Protein AF-A0A8T3UAC2-F1 (afdb_monomer_lite)

Sequence (237 aa):
MKNRKKKNAITLLALVITIVIMLLLAGVAIQMTMGENGLIAKSEQAQKEQAKAELYDTAKLSYANLKVKATENGQPSPQAELALSTTEFTNKYNVVGDDVTDKKGNVIDTKANVLNIIQGTVAGGFSSGGTTAAESWPKTVGGVTIPEEDKDKMILKLKVKSDTEVDFSTHIENLMKIDPIELDYGNGEKENVTDLYNRNNKHYNVGEYILKLKNIKDFGMQENENCEIEILQWGKY

Secondary structure (DSSP, 8-state):
--------PPPHHHHHHHHHHHHHHHHHHHHHHHSTTSHHHHHHHHHHHHHHHHHHHHHHHHHHHHHHHHHHTTPPPPPGGGGGGSHHHHHHEEEETTEEEETTS-EEEEHHHHHHHHHT-STTS---SS------SSEEETTEEE-GGGTTSEEEEEEESSSEEEE-----GGGSS-PPEEEE-SSS-EEEES-SSS--EEEE-SEEEEEEEES-S-------TTEEEEEEE----

Foldseek 3Di:
DDDDDDDDDDDPVNVVVVVVVVVVVVVVQCCQDPNCVHPVVVVVVVVLVVVLLVLLVQLLVLQVVQQVVCVVVVHPRDQSVVSCVDPSNVVAWDADPQFIGGPVRHTSGGPVVSSCSNVVVDPDHDDDDDDPDPDDPQDAFPNDTRGPVQQQKWKKKKAFQAWDKKWWADCDPVQQADDFKFKDFQPRDTDTDGGRNDTDIDIDGGDIGIMIIPPDPDTDTDDDPRMDMDGRDDGHD

Structure (mmCIF, N/CA/C/O backbone):
data_AF-A0A8T3UAC2-F1
#
_entry.id   AF-A0A8T3UAC2-F1
#
loop_
_atom_site.group_PDB
_atom_site.id
_atom_site.type_symbol
_atom_site.label_atom_id
_atom_site.label_alt_id
_atom_site.label_comp_id
_atom_site.label_asym_id
_atom_site.label_entity_id
_atom_site.label_seq_id
_atom_site.pdbx_PDB_ins_code
_atom_site.Cartn_x
_atom_site.Cartn_y
_atom_site.Cartn_z
_atom_site.occupancy
_atom_site.B_iso_or_equiv
_atom_site.auth_seq_id
_atom_site.auth_comp_id
_atom_site.auth_asym_id
_atom_site.auth_atom_id
_atom_site.pdbx_PDB_model_num
ATOM 1 N N . MET A 1 1 ? 34.576 42.234 -48.006 1.00 45.75 1 MET A N 1
ATOM 2 C CA . MET A 1 1 ? 34.937 40.847 -47.615 1.00 45.75 1 MET A CA 1
ATOM 3 C C . MET A 1 1 ? 33.718 39.949 -47.808 1.00 45.75 1 MET A C 1
ATOM 5 O O . MET A 1 1 ? 32.634 40.341 -47.403 1.00 45.75 1 MET A O 1
ATOM 9 N N . LYS A 1 2 ? 33.849 38.806 -48.496 1.00 54.22 2 LYS A N 1
ATOM 10 C CA . LYS A 1 2 ? 32.720 37.929 -48.874 1.00 54.22 2 LYS A CA 1
ATOM 11 C C . LYS A 1 2 ? 32.675 36.725 -47.920 1.00 54.22 2 LYS A C 1
ATOM 13 O O . LYS A 1 2 ? 33.532 35.849 -48.003 1.00 54.22 2 LYS A O 1
ATOM 18 N N . ASN A 1 3 ? 31.703 36.699 -47.005 1.00 55.91 3 ASN A N 1
ATOM 19 C CA . ASN A 1 3 ? 31.521 35.626 -46.019 1.00 55.91 3 ASN A CA 1
ATOM 20 C C . ASN A 1 3 ? 31.095 34.317 -46.709 1.00 55.91 3 ASN A C 1
ATOM 22 O O . ASN A 1 3 ? 29.948 34.178 -47.136 1.00 55.91 3 ASN A O 1
ATOM 26 N N . ARG A 1 4 ? 32.005 33.340 -46.827 1.00 62.94 4 ARG A N 1
ATOM 27 C CA . ARG A 1 4 ? 31.659 31.985 -47.289 1.00 62.94 4 ARG A CA 1
ATOM 28 C C . ARG A 1 4 ? 30.972 31.238 -46.143 1.00 62.94 4 ARG A C 1
ATOM 30 O O . ARG A 1 4 ? 31.625 30.857 -45.176 1.00 62.94 4 ARG A O 1
ATOM 37 N N . LYS A 1 5 ? 29.659 31.022 -46.246 1.00 64.00 5 LYS A N 1
ATOM 38 C CA . LYS A 1 5 ? 28.922 30.128 -45.339 1.00 64.00 5 LYS A CA 1
ATOM 39 C C . LYS A 1 5 ? 29.489 28.707 -45.494 1.00 64.00 5 LYS A C 1
ATOM 41 O O . LYS A 1 5 ? 29.459 28.166 -46.600 1.00 64.00 5 LYS A O 1
ATOM 46 N N . LYS A 1 6 ? 30.037 28.124 -44.421 1.00 66.56 6 LYS A N 1
ATOM 47 C CA . LYS A 1 6 ? 30.470 26.716 -44.394 1.00 66.56 6 LYS A CA 1
ATOM 48 C C . LYS A 1 6 ? 29.241 25.840 -44.667 1.00 66.56 6 LYS A C 1
ATOM 50 O O . LYS A 1 6 ? 28.272 25.903 -43.918 1.00 66.56 6 LYS A O 1
ATOM 55 N N . LYS A 1 7 ? 29.247 25.080 -45.764 1.00 69.62 7 LYS A N 1
ATOM 56 C CA . LYS A 1 7 ? 28.211 24.077 -46.040 1.00 69.62 7 LYS A CA 1
ATOM 57 C C . LYS A 1 7 ? 28.602 22.806 -45.289 1.00 69.62 7 LYS A C 1
ATOM 59 O O . LYS A 1 7 ? 29.587 22.174 -45.657 1.00 69.62 7 LYS A O 1
ATOM 64 N N . ASN A 1 8 ? 27.862 22.460 -44.239 1.00 72.75 8 ASN A N 1
ATOM 65 C CA . ASN A 1 8 ? 28.033 21.185 -43.546 1.00 72.75 8 ASN A CA 1
ATOM 66 C C . ASN A 1 8 ? 27.420 20.093 -44.432 1.00 72.75 8 ASN A C 1
ATOM 68 O O . ASN A 1 8 ? 26.200 20.000 -44.539 1.00 72.75 8 ASN A O 1
ATOM 72 N N . ALA A 1 9 ? 28.258 19.323 -45.124 1.00 75.38 9 ALA A N 1
ATOM 73 C CA . ALA A 1 9 ? 27.809 18.156 -45.871 1.00 75.38 9 ALA A CA 1
ATOM 74 C C . ALA A 1 9 ? 27.693 16.967 -44.908 1.00 75.38 9 ALA A C 1
ATOM 76 O O . ALA A 1 9 ? 28.653 16.640 -44.214 1.00 75.38 9 ALA A O 1
ATOM 77 N N . ILE A 1 10 ? 26.518 16.340 -44.857 1.00 81.44 10 ILE A N 1
ATOM 78 C CA . ILE A 1 10 ? 26.293 15.098 -44.111 1.00 81.44 10 ILE A CA 1
ATOM 79 C C . ILE A 1 10 ? 26.552 13.933 -45.070 1.00 81.44 10 ILE A C 1
ATOM 81 O O . ILE A 1 10 ? 26.086 13.953 -46.210 1.00 81.44 10 ILE A O 1
ATOM 85 N N . THR A 1 11 ? 27.308 12.925 -44.633 1.00 90.50 11 THR A N 1
ATOM 86 C CA . THR A 1 11 ? 27.517 11.705 -45.421 1.00 90.50 11 THR A CA 1
ATOM 87 C C . THR A 1 11 ? 26.259 10.839 -45.381 1.00 90.50 11 THR A C 1
ATOM 89 O O . THR A 1 11 ? 25.596 10.738 -44.349 1.00 90.50 11 THR A O 1
ATOM 92 N N . LEU A 1 12 ? 25.929 10.170 -46.490 1.00 90.12 12 LEU A N 1
ATOM 93 C CA . LEU A 1 12 ? 24.766 9.271 -46.544 1.00 90.12 12 LEU A CA 1
ATOM 94 C C . LEU A 1 12 ? 24.829 8.180 -45.464 1.00 90.12 12 LEU A C 1
ATOM 96 O O . LEU A 1 12 ? 23.807 7.829 -44.885 1.00 90.12 12 LEU A O 1
ATOM 100 N N . LEU A 1 13 ? 26.034 7.707 -45.129 1.00 91.56 13 LEU A N 1
ATOM 101 C CA . LEU A 1 13 ? 26.242 6.741 -44.052 1.00 91.56 13 LEU A CA 1
ATOM 102 C C . LEU A 1 13 ? 25.820 7.295 -42.680 1.00 91.56 13 LEU A C 1
ATOM 104 O O . LEU A 1 13 ? 25.127 6.610 -41.932 1.00 91.56 13 LEU A O 1
ATOM 108 N N . ALA A 1 14 ? 26.186 8.542 -42.364 1.00 91.00 14 ALA A N 1
ATOM 109 C CA . ALA A 1 14 ? 25.778 9.185 -41.114 1.00 91.00 14 ALA A CA 1
ATOM 110 C C . ALA A 1 14 ? 24.253 9.364 -41.038 1.00 91.00 14 ALA A C 1
ATOM 112 O O . ALA A 1 14 ? 23.654 9.185 -39.976 1.00 91.00 14 ALA A O 1
ATOM 113 N N . LEU A 1 15 ? 23.617 9.665 -42.174 1.00 93.00 15 LEU A N 1
ATOM 114 C CA . LEU A 1 15 ? 22.163 9.771 -42.264 1.00 93.00 15 LEU A CA 1
ATOM 115 C C . LEU A 1 15 ? 21.473 8.431 -41.955 1.00 93.00 15 LEU A C 1
ATOM 117 O O . LEU A 1 15 ? 20.546 8.398 -41.150 1.00 93.00 15 LEU A O 1
ATOM 121 N N . VAL A 1 16 ? 21.953 7.326 -42.534 1.00 95.50 16 VAL A N 1
ATOM 122 C CA . VAL A 1 16 ? 21.387 5.984 -42.303 1.00 95.50 16 VAL A CA 1
ATOM 123 C C . VAL A 1 16 ? 21.510 5.571 -40.835 1.00 95.50 16 VAL A C 1
ATOM 125 O O . VAL A 1 16 ? 20.524 5.146 -40.238 1.00 95.50 16 VAL A O 1
ATOM 128 N N . ILE A 1 17 ? 22.687 5.750 -40.226 1.00 95.62 17 ILE A N 1
ATOM 129 C CA . ILE A 1 17 ? 22.915 5.392 -38.815 1.00 95.62 17 ILE A CA 1
ATOM 130 C C . ILE A 1 17 ? 21.978 6.182 -37.891 1.00 95.62 17 ILE A C 1
ATOM 132 O O . ILE A 1 17 ? 21.399 5.617 -36.966 1.00 95.62 17 ILE A O 1
ATOM 136 N N . THR A 1 18 ? 21.771 7.471 -38.172 1.00 95.56 18 THR A N 1
ATOM 137 C CA . THR A 1 18 ? 20.877 8.326 -37.376 1.00 95.56 18 THR A CA 1
ATOM 138 C C . THR A 1 18 ? 19.437 7.813 -37.398 1.00 95.56 18 THR A C 1
ATOM 140 O O . THR A 1 18 ? 18.791 7.754 -36.354 1.00 95.56 18 THR A O 1
ATOM 143 N N . ILE A 1 19 ? 18.946 7.389 -38.567 1.00 96.25 19 ILE A N 1
ATOM 144 C CA . ILE A 1 19 ? 17.587 6.847 -38.710 1.00 96.25 19 ILE A CA 1
ATOM 145 C C . ILE A 1 19 ? 17.445 5.532 -37.936 1.00 96.25 19 ILE A C 1
ATOM 147 O O . ILE A 1 19 ? 16.465 5.355 -37.218 1.00 96.25 19 ILE A O 1
ATOM 151 N N . VAL A 1 20 ? 18.430 4.631 -38.025 1.00 96.69 20 VAL A N 1
ATOM 152 C CA . VAL A 1 20 ? 18.411 3.361 -37.278 1.00 96.69 20 VAL A CA 1
ATOM 153 C C . VAL A 1 20 ? 18.355 3.614 -35.770 1.00 96.69 20 VAL A C 1
ATOM 155 O O . VAL A 1 20 ? 17.528 3.019 -35.082 1.00 96.69 20 VAL A O 1
ATOM 158 N N . ILE A 1 21 ? 19.175 4.537 -35.258 1.00 96.62 21 ILE A N 1
ATOM 159 C CA . ILE A 1 21 ? 19.164 4.902 -33.835 1.00 96.62 21 ILE A CA 1
ATOM 160 C C . ILE A 1 21 ? 17.806 5.493 -33.436 1.00 96.62 21 ILE A C 1
ATOM 162 O O . ILE A 1 21 ? 17.255 5.098 -32.411 1.00 96.62 21 ILE A O 1
ATOM 166 N N . MET A 1 22 ? 17.232 6.390 -34.247 1.00 97.06 22 MET A N 1
ATOM 167 C CA . MET A 1 22 ? 15.902 6.949 -33.977 1.00 97.06 22 MET A CA 1
ATOM 168 C C . MET A 1 22 ? 14.819 5.868 -33.902 1.00 97.06 22 MET A C 1
ATOM 170 O O . MET A 1 22 ? 13.976 5.928 -33.013 1.00 97.06 22 MET A O 1
ATOM 174 N N . LEU A 1 23 ? 14.848 4.870 -34.789 1.00 96.94 23 LEU A N 1
ATOM 175 C CA . LEU A 1 23 ? 13.872 3.776 -34.783 1.00 96.94 23 LEU A CA 1
ATOM 176 C C . LEU A 1 23 ? 14.016 2.873 -33.551 1.00 96.94 23 LEU A C 1
ATOM 178 O O . LEU A 1 23 ? 13.011 2.500 -32.948 1.00 96.94 23 LEU A O 1
ATOM 182 N N . LEU A 1 24 ? 15.248 2.560 -33.141 1.00 96.62 24 LEU A N 1
ATOM 183 C CA . LEU A 1 24 ? 15.499 1.774 -31.930 1.00 96.62 24 LEU A CA 1
ATOM 184 C C . LEU A 1 24 ? 15.038 2.519 -30.670 1.00 96.62 24 LEU A C 1
ATOM 186 O O . LEU A 1 24 ? 14.343 1.944 -29.833 1.00 96.62 24 LEU A O 1
ATOM 190 N N . LEU A 1 25 ? 15.366 3.811 -30.562 1.00 96.88 25 LEU A N 1
ATOM 191 C CA . LEU A 1 25 ? 14.920 4.652 -29.449 1.00 96.88 25 LEU A CA 1
ATOM 192 C C . LEU A 1 25 ? 13.396 4.802 -29.424 1.00 96.88 25 LEU A C 1
ATOM 194 O O . LEU A 1 25 ? 12.802 4.738 -28.350 1.00 96.88 25 LEU A O 1
ATOM 198 N N . ALA A 1 26 ? 12.757 4.948 -30.587 1.00 96.00 26 ALA A N 1
ATOM 199 C CA . ALA A 1 26 ? 11.302 4.995 -30.685 1.00 96.00 26 ALA A CA 1
ATOM 200 C C . ALA A 1 26 ? 10.660 3.689 -30.198 1.00 96.00 26 ALA A C 1
ATOM 202 O O . ALA A 1 26 ? 9.692 3.741 -29.446 1.00 96.00 26 ALA A O 1
ATOM 203 N N . GLY A 1 27 ? 11.222 2.528 -30.551 1.00 94.75 27 GLY A N 1
ATOM 204 C CA . GLY A 1 27 ? 10.737 1.233 -30.067 1.00 94.75 27 GLY A CA 1
ATOM 205 C C . GLY A 1 27 ? 10.746 1.130 -28.537 1.00 94.75 27 GLY A C 1
ATOM 206 O O . GLY A 1 27 ? 9.730 0.783 -27.935 1.00 94.75 27 GLY A O 1
ATOM 207 N N . VAL A 1 28 ? 11.860 1.507 -27.901 1.00 93.88 28 VAL A N 1
ATOM 208 C CA . VAL A 1 28 ? 11.985 1.506 -26.431 1.00 93.88 28 VAL A CA 1
ATOM 209 C C . VAL A 1 28 ? 11.049 2.538 -25.790 1.00 93.88 28 VAL A C 1
ATOM 211 O O . VAL A 1 28 ? 10.362 2.226 -24.818 1.00 93.88 28 VAL A O 1
ATOM 214 N N . ALA A 1 29 ? 10.958 3.748 -26.349 1.00 94.38 29 ALA A N 1
ATOM 215 C CA . ALA A 1 29 ? 10.083 4.801 -25.833 1.00 94.38 29 ALA A CA 1
ATOM 216 C C . ALA A 1 29 ? 8.594 4.420 -25.910 1.00 94.38 29 ALA A C 1
ATOM 218 O O . ALA A 1 29 ? 7.843 4.668 -24.966 1.00 94.38 29 ALA A O 1
ATOM 219 N N . ILE A 1 30 ? 8.158 3.777 -26.998 1.00 94.00 30 ILE A N 1
ATOM 220 C CA . ILE A 1 30 ? 6.779 3.291 -27.144 1.00 94.00 30 ILE A CA 1
ATOM 221 C C . ILE A 1 30 ? 6.493 2.196 -26.113 1.00 94.00 30 ILE A C 1
ATOM 223 O O . ILE A 1 30 ? 5.469 2.251 -25.438 1.00 94.00 30 ILE A O 1
ATOM 227 N N . GLN A 1 31 ? 7.410 1.244 -25.916 1.00 91.31 31 GLN A N 1
ATOM 228 C CA . GLN A 1 31 ? 7.241 0.200 -24.902 1.00 91.31 31 GLN A CA 1
ATOM 229 C C . GLN A 1 31 ? 7.145 0.785 -23.483 1.00 91.31 31 GLN A C 1
ATOM 231 O O . GLN A 1 31 ? 6.278 0.387 -22.709 1.00 91.31 31 GLN A O 1
ATOM 236 N N . MET A 1 32 ? 7.991 1.760 -23.145 1.00 92.62 32 MET A N 1
ATOM 237 C CA . MET A 1 32 ? 7.966 2.416 -21.833 1.00 92.62 32 MET A CA 1
ATOM 238 C C . MET A 1 32 ? 6.721 3.281 -21.609 1.00 92.62 32 MET A C 1
ATOM 240 O O . MET A 1 32 ? 6.338 3.511 -20.466 1.00 92.62 32 MET A O 1
ATOM 244 N N . THR A 1 33 ? 6.086 3.781 -22.669 1.00 93.81 33 THR A N 1
ATOM 245 C CA . THR A 1 33 ? 4.895 4.638 -22.556 1.00 93.81 33 THR A CA 1
ATOM 246 C C . THR A 1 33 ? 3.598 3.834 -22.599 1.00 93.81 33 THR A C 1
ATOM 248 O O . THR A 1 33 ? 2.760 4.007 -21.717 1.00 93.81 33 THR A O 1
ATOM 251 N N . MET A 1 34 ? 3.450 2.943 -23.581 1.00 91.12 34 MET A N 1
ATOM 252 C CA . MET A 1 34 ? 2.211 2.215 -23.894 1.00 91.12 34 MET A CA 1
ATOM 253 C C . MET A 1 34 ? 2.246 0.719 -23.552 1.00 91.12 34 MET A C 1
ATOM 255 O O . MET A 1 34 ? 1.241 0.038 -23.734 1.00 91.12 34 MET A O 1
ATOM 259 N N . GLY A 1 35 ? 3.378 0.180 -23.094 1.00 86.94 35 GLY A N 1
ATOM 260 C CA . GLY A 1 35 ? 3.449 -1.210 -22.643 1.00 86.94 35 GLY A CA 1
ATOM 261 C C . GLY A 1 35 ? 2.607 -1.463 -21.388 1.00 86.94 35 GLY A C 1
ATOM 262 O O . GLY A 1 35 ? 2.218 -0.533 -20.686 1.00 86.94 35 GLY A O 1
ATOM 263 N N . GLU A 1 36 ? 2.380 -2.736 -21.069 1.00 82.06 36 GLU A N 1
ATOM 264 C CA . GLU A 1 36 ? 1.591 -3.181 -19.906 1.00 82.06 36 GLU A CA 1
ATOM 265 C C . GLU A 1 36 ? 2.136 -2.646 -18.567 1.00 82.06 36 GLU A C 1
ATOM 267 O O . GLU A 1 36 ? 1.372 -2.241 -17.699 1.00 82.06 36 GLU A O 1
ATOM 272 N N . ASN A 1 37 ? 3.463 -2.514 -18.450 1.00 84.12 37 ASN A N 1
ATOM 273 C CA . ASN A 1 37 ? 4.134 -1.868 -17.311 1.00 84.12 37 ASN A CA 1
ATOM 274 C C . ASN A 1 37 ? 4.602 -0.435 -17.627 1.00 84.12 37 ASN A C 1
ATOM 276 O O . ASN A 1 37 ? 5.456 0.121 -16.926 1.00 84.12 37 ASN A O 1
ATOM 280 N N . GLY A 1 38 ? 4.091 0.139 -18.714 1.00 88.06 38 GLY A N 1
ATOM 281 C CA . GLY A 1 38 ? 4.429 1.468 -19.190 1.00 88.06 38 GLY A CA 1
ATOM 282 C C . GLY A 1 38 ? 3.786 2.576 -18.361 1.00 88.06 38 GLY A C 1
ATOM 283 O O . GLY A 1 38 ? 2.967 2.344 -17.470 1.00 88.06 38 GLY A O 1
ATOM 284 N N . LEU A 1 39 ? 4.169 3.815 -18.657 1.00 92.56 39 LEU A N 1
ATOM 285 C CA . LEU A 1 39 ? 3.741 4.987 -17.898 1.00 92.56 39 LEU A CA 1
ATOM 286 C C . LEU A 1 39 ? 2.217 5.172 -17.900 1.00 92.56 39 LEU A C 1
ATOM 288 O O . LEU A 1 39 ? 1.653 5.492 -16.854 1.00 92.56 39 LEU A O 1
ATOM 292 N N . ILE A 1 40 ? 1.546 4.964 -19.038 1.00 92.94 40 ILE A N 1
ATOM 293 C CA . ILE A 1 40 ? 0.092 5.157 -19.137 1.00 92.94 40 ILE A CA 1
ATOM 294 C C . ILE A 1 40 ? -0.650 4.114 -18.296 1.00 92.94 40 ILE A C 1
ATOM 296 O O . ILE A 1 40 ? -1.464 4.489 -17.456 1.00 92.94 40 ILE A O 1
ATOM 300 N N . ALA A 1 41 ? -0.293 2.833 -18.429 1.00 89.69 41 ALA A N 1
ATOM 301 C CA . ALA A 1 41 ? -0.891 1.748 -17.651 1.00 89.69 41 ALA A CA 1
ATOM 302 C C . ALA A 1 41 ? -0.696 1.946 -16.136 1.00 89.69 41 ALA A C 1
ATOM 304 O O . ALA A 1 41 ? -1.653 1.860 -15.366 1.00 89.69 41 ALA A O 1
ATOM 305 N N . LYS A 1 42 ? 0.516 2.324 -15.703 1.00 87.50 42 LYS A N 1
ATOM 306 C CA . LYS A 1 42 ? 0.787 2.673 -14.298 1.00 87.50 42 LYS A CA 1
ATOM 307 C C . LYS A 1 42 ? -0.029 3.871 -13.815 1.00 87.50 42 LYS A C 1
ATOM 309 O O . LYS A 1 42 ? -0.501 3.864 -12.683 1.00 87.50 42 LYS A O 1
ATOM 314 N N . SER A 1 43 ? -0.209 4.890 -14.654 1.00 91.69 43 SER A N 1
ATOM 315 C CA . SER A 1 43 ? -1.006 6.073 -14.300 1.00 91.69 43 SER A CA 1
ATOM 316 C C . SER A 1 43 ? -2.491 5.735 -14.150 1.00 91.69 43 SER A C 1
ATOM 318 O O . SER A 1 43 ? -3.163 6.290 -13.283 1.00 91.69 43 SER A O 1
ATOM 320 N N . GLU A 1 44 ? -3.018 4.825 -14.971 1.00 88.19 44 GLU A N 1
ATOM 321 C CA . GLU A 1 44 ? -4.390 4.327 -14.836 1.00 88.19 44 GLU A CA 1
ATOM 322 C C . GLU A 1 44 ? -4.563 3.463 -13.585 1.00 88.19 44 GLU A C 1
ATOM 324 O O . GLU A 1 44 ? -5.542 3.628 -12.856 1.00 88.19 44 GLU A O 1
ATOM 329 N N . GLN A 1 45 ? -3.605 2.576 -13.301 1.00 87.38 45 GLN A N 1
ATOM 330 C CA . GLN A 1 45 ? -3.612 1.775 -12.078 1.00 87.38 45 GLN A CA 1
ATOM 331 C C . GLN A 1 45 ? -3.578 2.669 -10.833 1.00 87.38 45 GLN A C 1
ATOM 333 O O . GLN A 1 45 ? -4.426 2.516 -9.957 1.00 87.38 45 GLN A O 1
ATOM 338 N N . ALA A 1 46 ? -2.676 3.653 -10.792 1.00 87.81 46 ALA A N 1
ATOM 339 C CA . ALA A 1 46 ? -2.587 4.606 -9.691 1.00 87.81 46 ALA A CA 1
ATOM 340 C C . ALA A 1 46 ? -3.895 5.392 -9.501 1.00 87.81 46 ALA A C 1
ATOM 342 O O . ALA A 1 46 ? -4.334 5.590 -8.373 1.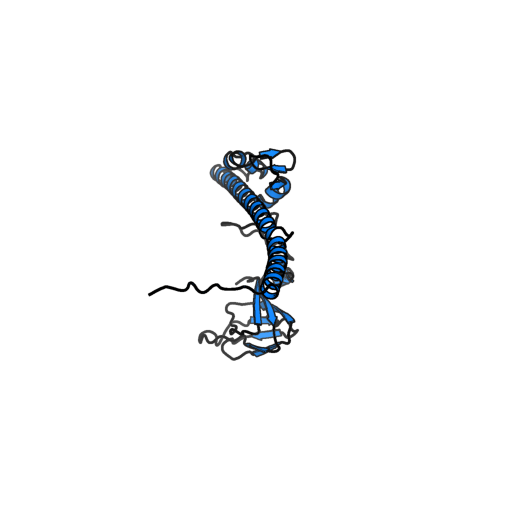00 87.81 46 ALA A O 1
ATOM 343 N N . GLN A 1 47 ? -4.566 5.793 -10.588 1.00 88.50 47 GLN A N 1
ATOM 344 C CA . GLN A 1 47 ? -5.883 6.434 -10.498 1.00 88.50 47 GLN A CA 1
ATOM 345 C C . GLN A 1 47 ? -6.949 5.509 -9.896 1.00 88.50 47 GLN A C 1
ATOM 347 O O . GLN A 1 47 ? -7.737 5.958 -9.064 1.00 88.50 47 GLN A O 1
ATOM 352 N N . LYS A 1 48 ? -6.979 4.226 -10.280 1.00 87.25 48 LYS A N 1
ATOM 353 C CA . LYS A 1 48 ? -7.918 3.244 -9.709 1.00 87.25 48 LYS A CA 1
ATOM 354 C C . LYS A 1 48 ? -7.651 3.005 -8.223 1.00 87.25 48 LYS A C 1
ATOM 356 O O . LYS A 1 48 ? -8.587 2.995 -7.427 1.00 87.25 48 LYS A O 1
ATOM 361 N N . GLU A 1 49 ? -6.385 2.853 -7.843 1.00 87.31 49 GLU A N 1
ATOM 362 C CA . GLU A 1 49 ? -5.971 2.678 -6.447 1.00 87.31 49 GLU A CA 1
ATOM 363 C C . GLU A 1 49 ? -6.305 3.911 -5.597 1.00 87.31 49 GLU A C 1
ATOM 365 O O . GLU A 1 49 ? -6.856 3.772 -4.506 1.00 87.31 49 GLU A O 1
ATOM 370 N N . GLN A 1 50 ? -6.071 5.115 -6.127 1.00 86.88 50 GLN A N 1
ATOM 371 C CA . GLN A 1 50 ? -6.443 6.375 -5.484 1.00 86.88 50 GLN A CA 1
ATOM 372 C C . GLN A 1 50 ? -7.961 6.475 -5.272 1.00 86.88 50 GLN A C 1
ATOM 374 O O . GLN A 1 50 ? -8.406 6.804 -4.174 1.00 86.88 50 GLN A O 1
ATOM 379 N N . ALA A 1 51 ? -8.766 6.165 -6.296 1.00 91.19 51 ALA A N 1
ATOM 380 C CA . ALA A 1 51 ? -10.226 6.194 -6.196 1.00 91.19 51 ALA A CA 1
ATOM 381 C C . ALA A 1 51 ? -10.745 5.199 -5.144 1.00 91.19 51 ALA A C 1
ATOM 383 O O . ALA A 1 51 ? -11.653 5.509 -4.373 1.00 91.19 51 ALA A O 1
ATOM 384 N N . LYS A 1 52 ? -10.131 4.015 -5.075 1.00 90.25 52 LYS A N 1
ATOM 385 C CA . LYS A 1 52 ? -10.435 2.992 -4.072 1.00 90.25 52 LYS A CA 1
ATOM 386 C C . LYS A 1 52 ? -10.064 3.441 -2.655 1.00 90.25 52 LYS A C 1
ATOM 388 O O . LYS A 1 52 ? -10.860 3.262 -1.736 1.00 90.25 52 LYS A O 1
ATOM 393 N N . ALA A 1 53 ? -8.904 4.071 -2.476 1.00 89.69 53 ALA A N 1
ATOM 394 C CA . ALA A 1 53 ? -8.502 4.639 -1.190 1.00 89.69 53 ALA A CA 1
ATOM 395 C C . ALA A 1 53 ? -9.465 5.748 -0.728 1.00 89.69 53 ALA A C 1
ATOM 397 O 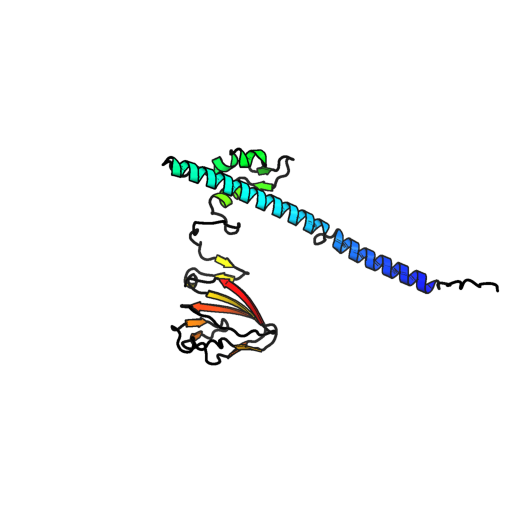O . ALA A 1 53 ? -9.951 5.711 0.401 1.00 89.69 53 ALA A O 1
ATOM 398 N N . GLU A 1 54 ? -9.825 6.680 -1.617 1.00 92.62 54 GLU A N 1
ATOM 399 C CA . GLU A 1 54 ? -10.767 7.759 -1.295 1.00 92.62 54 GLU A CA 1
ATOM 400 C C . GLU A 1 54 ? -12.164 7.223 -0.940 1.00 92.62 54 GLU A C 1
ATOM 402 O O . GLU A 1 54 ? -12.831 7.740 -0.032 1.00 92.62 54 GLU A O 1
ATOM 407 N N . LEU A 1 55 ? -12.616 6.176 -1.636 1.00 94.81 55 LEU A N 1
ATOM 408 C CA . LEU A 1 55 ? -13.860 5.479 -1.324 1.00 94.81 55 LEU A CA 1
ATOM 409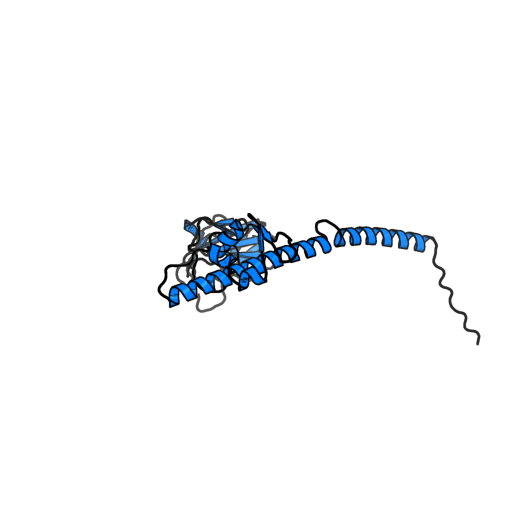 C C . LEU A 1 55 ? -13.835 4.936 0.107 1.00 94.81 55 LEU A C 1
ATOM 411 O O . LEU A 1 55 ? -14.770 5.168 0.880 1.00 94.81 55 LEU A O 1
ATOM 415 N N . TYR A 1 56 ? -12.757 4.251 0.476 1.00 91.94 56 TYR A N 1
ATOM 416 C CA . TYR A 1 56 ? -12.605 3.673 1.804 1.00 91.94 56 TYR A CA 1
ATOM 417 C C . TYR A 1 56 ? -12.554 4.723 2.903 1.00 91.94 56 TYR A C 1
ATOM 419 O O . TYR A 1 56 ? -13.241 4.568 3.911 1.00 91.94 56 TYR A O 1
ATOM 427 N N . ASP A 1 57 ? -11.802 5.802 2.711 1.00 91.62 57 ASP A N 1
ATOM 428 C CA . ASP A 1 57 ? -11.713 6.880 3.696 1.00 91.62 57 ASP A CA 1
ATOM 429 C C . ASP A 1 57 ? -13.068 7.563 3.897 1.00 91.62 57 ASP A C 1
ATOM 431 O O . ASP A 1 57 ? -13.492 7.800 5.030 1.00 91.62 57 ASP A O 1
ATOM 435 N N . THR A 1 58 ? -13.808 7.794 2.809 1.00 93.56 58 THR A N 1
ATOM 436 C CA . THR A 1 58 ? -15.157 8.375 2.872 1.00 93.56 58 THR A CA 1
ATOM 437 C C . THR A 1 58 ? -16.132 7.454 3.613 1.00 93.56 58 THR A C 1
ATOM 439 O O . THR A 1 58 ? -16.909 7.917 4.455 1.00 93.56 58 THR A O 1
ATOM 442 N N . ALA A 1 59 ? -16.094 6.148 3.334 1.00 93.50 59 ALA A N 1
ATOM 443 C CA . ALA A 1 59 ? -16.948 5.164 3.993 1.00 93.50 59 ALA A CA 1
ATOM 444 C C . ALA A 1 59 ? -16.602 5.019 5.486 1.00 93.50 59 ALA A C 1
ATOM 446 O O . ALA A 1 59 ? -17.501 5.025 6.331 1.00 93.50 59 ALA A O 1
ATOM 447 N N . LYS A 1 60 ? -15.307 4.957 5.827 1.00 91.12 60 LYS A N 1
ATOM 448 C CA . LYS A 1 60 ? -14.816 4.908 7.213 1.00 91.12 60 LYS A CA 1
ATOM 449 C C . LYS A 1 60 ? -15.242 6.143 7.995 1.00 91.12 60 LYS A C 1
ATOM 451 O O . LYS A 1 60 ? -15.775 6.006 9.092 1.00 91.12 60 LYS A O 1
ATOM 456 N N . LEU A 1 61 ? -15.058 7.334 7.424 1.00 91.44 61 LEU A N 1
ATOM 457 C CA . LEU A 1 61 ? -15.456 8.589 8.056 1.00 91.44 61 LEU A CA 1
ATOM 458 C C . LEU A 1 61 ? -16.971 8.647 8.280 1.00 91.44 61 LEU A C 1
ATOM 460 O O . LEU A 1 61 ? -17.426 8.998 9.368 1.00 91.44 61 LEU A O 1
ATOM 464 N N . SER A 1 62 ? -17.755 8.239 7.279 1.00 92.62 62 SER A N 1
ATOM 465 C CA . SER A 1 62 ? -19.216 8.156 7.392 1.00 92.62 62 SER A CA 1
ATOM 466 C C . SER A 1 62 ? -19.633 7.227 8.531 1.00 92.62 62 SER A C 1
ATOM 468 O O . SER A 1 62 ? -20.471 7.588 9.356 1.00 92.62 62 SER A O 1
ATOM 470 N N . TYR A 1 63 ? -19.006 6.053 8.628 1.00 92.56 63 TYR A N 1
ATOM 471 C CA . TYR A 1 63 ? -19.293 5.098 9.691 1.00 92.56 63 TYR A CA 1
ATOM 472 C C . TYR A 1 63 ? -18.861 5.596 11.077 1.00 92.56 63 TYR A C 1
ATOM 474 O O . TYR A 1 63 ? -19.604 5.451 12.049 1.00 92.56 63 TYR A O 1
ATOM 482 N N . ALA A 1 64 ? -17.692 6.232 11.171 1.00 89.38 64 ALA A N 1
ATOM 483 C CA . ALA A 1 64 ? -17.198 6.836 12.403 1.00 89.38 64 ALA A CA 1
ATOM 484 C C . ALA A 1 64 ? -18.152 7.924 12.916 1.00 89.38 64 ALA A C 1
ATOM 486 O O . ALA A 1 64 ? -18.526 7.908 14.086 1.00 89.38 64 ALA A O 1
ATOM 487 N N . ASN A 1 65 ? -18.638 8.802 12.035 1.00 88.75 65 ASN A N 1
ATOM 488 C CA . ASN A 1 65 ? -19.615 9.832 12.395 1.00 88.75 65 ASN A CA 1
ATOM 489 C C . ASN A 1 65 ? -20.927 9.232 12.919 1.00 88.75 65 ASN A C 1
ATOM 491 O O . ASN A 1 65 ? -21.501 9.742 13.882 1.00 88.75 65 ASN A O 1
ATOM 495 N N . LEU A 1 66 ? -21.401 8.133 12.322 1.00 90.50 66 LEU A N 1
ATOM 496 C CA . LEU A 1 66 ? -22.578 7.420 12.821 1.00 90.50 66 LEU A CA 1
ATOM 497 C C . LEU A 1 66 ? -22.327 6.820 14.212 1.00 90.50 66 LEU A C 1
ATOM 499 O O . LEU A 1 66 ? -23.193 6.915 15.080 1.00 90.50 66 LEU A O 1
ATOM 503 N N . LYS A 1 67 ? -21.145 6.236 14.446 1.00 88.12 67 LYS A N 1
ATOM 504 C CA . LYS A 1 67 ? -20.749 5.700 15.759 1.00 88.12 67 LYS A CA 1
ATOM 505 C C . LYS A 1 67 ? -20.686 6.783 16.831 1.00 88.12 67 LYS A C 1
ATOM 507 O O . LYS A 1 67 ? -21.191 6.560 17.930 1.00 88.12 67 LYS A O 1
ATOM 512 N N . VAL A 1 68 ? -20.104 7.941 16.517 1.00 90.25 68 VAL A N 1
ATOM 513 C CA . VAL A 1 68 ? -20.033 9.084 17.440 1.00 90.25 68 VAL A CA 1
ATOM 514 C C . VAL A 1 68 ? -21.442 9.537 17.821 1.00 90.25 68 VAL A C 1
ATOM 516 O O . VAL A 1 68 ? -21.763 9.545 19.004 1.00 90.25 68 VAL A O 1
ATOM 519 N N . LYS A 1 69 ? -22.325 9.769 16.840 1.00 89.12 69 LYS A N 1
ATOM 520 C CA . LYS A 1 69 ? -23.724 10.164 17.093 1.00 89.12 69 LYS A CA 1
ATOM 521 C C . LYS A 1 69 ? -24.499 9.130 17.913 1.00 89.12 69 LYS A C 1
ATOM 523 O O . LYS A 1 69 ? -25.274 9.492 18.791 1.00 89.12 69 LYS A O 1
ATOM 528 N N . ALA A 1 70 ? -24.311 7.839 17.633 1.00 88.56 70 ALA A N 1
ATOM 529 C CA . ALA A 1 70 ? -24.948 6.780 18.412 1.00 88.56 70 ALA A CA 1
ATOM 530 C C . ALA A 1 70 ? -24.453 6.784 19.866 1.00 88.56 70 ALA A C 1
ATOM 532 O O . ALA A 1 70 ? -25.260 6.678 20.784 1.00 88.56 70 ALA A O 1
ATOM 533 N N . THR A 1 71 ? -23.150 6.982 20.075 1.00 88.25 71 THR A N 1
ATOM 534 C CA . THR A 1 71 ? -22.537 7.039 21.411 1.00 88.25 71 THR A CA 1
ATOM 535 C C . THR A 1 71 ? -23.028 8.252 22.202 1.00 88.25 71 THR A C 1
ATOM 537 O O . THR A 1 71 ? -23.407 8.103 23.361 1.00 88.25 71 THR A O 1
ATOM 540 N N . GLU A 1 72 ? -23.092 9.430 21.573 1.00 87.81 72 GLU A N 1
ATOM 541 C CA . GLU A 1 72 ? -23.643 10.656 22.174 1.00 87.81 72 GLU A CA 1
ATOM 542 C C . GLU A 1 72 ? -25.099 10.476 22.629 1.00 87.81 72 GLU A C 1
ATOM 544 O O . GLU A 1 72 ? -25.483 10.963 23.689 1.00 87.81 72 GLU A O 1
ATOM 549 N N . ASN A 1 73 ? -25.894 9.722 21.865 1.00 89.38 73 ASN A N 1
ATOM 550 C CA . ASN A 1 73 ? -27.297 9.439 22.174 1.00 89.38 73 ASN A CA 1
ATOM 551 C C . ASN A 1 73 ? -27.506 8.185 23.049 1.00 89.38 73 ASN A C 1
ATOM 553 O O . ASN A 1 73 ? -28.649 7.788 23.275 1.00 89.38 73 ASN A O 1
ATOM 557 N N . GLY A 1 74 ? -26.437 7.526 23.516 1.00 87.62 74 GLY A N 1
ATOM 558 C CA . GLY A 1 74 ? -26.521 6.291 24.309 1.00 87.62 74 GLY A CA 1
ATOM 559 C C . GLY A 1 74 ? -27.097 5.081 23.555 1.00 87.62 74 GLY A C 1
ATOM 560 O O . GLY A 1 74 ? -27.598 4.142 24.173 1.00 87.62 74 GLY A O 1
ATOM 561 N N . GLN A 1 75 ? -27.063 5.101 22.223 1.00 85.56 75 GLN A N 1
ATOM 562 C CA . GLN A 1 75 ? -27.555 4.037 21.350 1.00 85.56 75 GLN A CA 1
ATOM 563 C C . GLN A 1 75 ? -26.471 2.978 21.076 1.00 85.56 75 GLN A C 1
ATOM 565 O O . GLN A 1 75 ? -25.276 3.283 21.104 1.00 85.56 75 GLN A O 1
ATOM 570 N N . PRO A 1 76 ? -26.863 1.726 20.770 1.00 84.69 76 PRO A N 1
ATOM 571 C CA . PRO A 1 76 ? -25.918 0.701 20.339 1.00 84.69 76 PRO A CA 1
ATOM 572 C C . PRO A 1 76 ? -25.215 1.095 19.031 1.00 84.69 76 PRO A C 1
ATOM 574 O O . PRO A 1 76 ? -25.702 1.931 18.268 1.00 84.69 76 PRO A O 1
ATOM 577 N N . SER A 1 77 ? -24.068 0.461 18.762 1.00 81.69 77 SER A N 1
ATOM 578 C CA . SER A 1 77 ? -23.282 0.737 17.556 1.00 81.69 77 SER A CA 1
ATOM 579 C C . SER A 1 77 ? -24.125 0.542 16.285 1.00 81.69 77 SER A C 1
ATOM 581 O O . SER A 1 77 ? -24.812 -0.476 16.166 1.00 81.69 77 SER A O 1
ATOM 583 N N . PRO A 1 78 ? -24.091 1.490 15.333 1.00 86.00 78 PRO A N 1
ATOM 584 C CA . PRO A 1 78 ? -24.892 1.412 14.123 1.00 86.00 78 PRO A CA 1
ATOM 585 C C . PRO A 1 78 ? -24.413 0.287 13.203 1.00 86.00 78 PRO A C 1
ATOM 587 O O . PRO A 1 78 ? -23.232 -0.078 13.176 1.00 86.00 78 PRO A O 1
ATOM 590 N N . GLN A 1 79 ? -25.342 -0.211 12.389 1.00 88.38 79 GLN A N 1
ATOM 591 C CA . GLN A 1 79 ? -25.035 -1.150 11.318 1.00 88.38 79 GLN A CA 1
ATOM 592 C C . GLN A 1 79 ? -24.119 -0.489 10.273 1.00 88.38 79 GLN A C 1
ATOM 594 O O . GLN A 1 79 ? -24.319 0.675 9.918 1.00 88.38 79 GLN A O 1
ATOM 599 N N . ALA A 1 80 ? -23.120 -1.218 9.773 1.00 87.12 80 ALA A N 1
ATOM 600 C CA . ALA A 1 80 ? -22.104 -0.671 8.870 1.00 87.12 80 ALA A CA 1
ATOM 601 C C . ALA A 1 80 ? -22.684 -0.218 7.519 1.00 87.12 80 ALA A C 1
ATOM 603 O O . ALA A 1 80 ? -22.245 0.776 6.950 1.00 87.12 80 ALA A O 1
ATOM 604 N N . GLU A 1 81 ? -23.726 -0.894 7.042 1.00 89.75 81 GLU A N 1
ATOM 605 C CA . GLU A 1 81 ? -24.455 -0.591 5.810 1.00 89.75 81 GLU A CA 1
ATOM 606 C C . GLU A 1 81 ? -25.015 0.834 5.792 1.00 89.75 81 GLU A C 1
ATOM 608 O O . GLU A 1 81 ? -25.108 1.447 4.727 1.00 89.75 81 GLU A O 1
ATOM 613 N N . LEU A 1 82 ? -25.351 1.388 6.964 1.00 91.88 82 LEU A N 1
ATOM 614 C CA . LEU A 1 82 ? -25.858 2.755 7.079 1.00 91.88 82 LEU A CA 1
ATOM 615 C C . LEU A 1 82 ? -24.820 3.785 6.624 1.00 91.88 82 LEU A C 1
ATOM 617 O O . LEU A 1 82 ? -25.200 4.839 6.120 1.00 91.88 82 LEU A O 1
ATOM 621 N N . ALA A 1 83 ? -23.524 3.468 6.725 1.00 92.44 83 ALA A N 1
ATOM 622 C CA . ALA A 1 83 ? -22.450 4.330 6.243 1.00 92.44 83 ALA A CA 1
ATOM 623 C C . ALA A 1 83 ? -22.526 4.571 4.728 1.00 92.44 83 ALA A C 1
ATOM 625 O O . ALA A 1 83 ? -22.137 5.637 4.266 1.00 92.44 83 ALA A O 1
ATOM 626 N N . LEU A 1 84 ? -23.068 3.618 3.960 1.00 94.38 84 LEU A N 1
ATOM 627 C CA . LEU A 1 84 ? -23.227 3.747 2.507 1.00 94.38 84 LEU A CA 1
ATOM 628 C C . LEU A 1 84 ? -24.472 4.550 2.103 1.00 94.38 84 LEU A C 1
ATOM 630 O O . LEU A 1 84 ? -24.671 4.838 0.926 1.00 94.38 84 LEU A O 1
ATOM 634 N N . SER A 1 85 ? -25.323 4.889 3.073 1.00 94.44 85 SER A N 1
ATOM 635 C CA . SER A 1 85 ? -26.543 5.680 2.869 1.00 94.44 85 SER A CA 1
ATOM 636 C C . SER A 1 85 ? -26.408 7.111 3.395 1.00 94.44 85 SER A C 1
ATOM 638 O O . SER A 1 85 ? -27.356 7.889 3.301 1.00 94.44 85 SER A O 1
ATOM 640 N N . THR A 1 86 ? -25.254 7.478 3.964 1.00 94.25 86 THR A N 1
ATOM 641 C CA . THR A 1 86 ? -25.014 8.842 4.446 1.00 94.25 86 THR A CA 1
ATOM 642 C C . THR A 1 86 ? -24.908 9.818 3.283 1.00 94.25 86 THR A C 1
ATOM 644 O O . THR A 1 86 ? -24.555 9.458 2.157 1.00 94.25 86 THR A O 1
ATOM 647 N N . THR A 1 87 ? -25.186 11.089 3.552 1.00 93.44 87 THR A N 1
ATOM 648 C CA . THR A 1 87 ? -25.017 12.161 2.568 1.00 93.44 87 THR A CA 1
ATOM 649 C C . THR A 1 87 ? -23.567 12.299 2.116 1.00 93.44 87 THR A C 1
ATOM 651 O O . THR A 1 87 ? -23.303 12.503 0.938 1.00 93.44 87 THR A O 1
ATOM 654 N N . GLU A 1 88 ? -22.608 12.138 3.024 1.00 92.38 88 GLU A N 1
ATOM 655 C CA . GLU A 1 88 ? -21.175 12.227 2.746 1.00 92.38 88 GLU A CA 1
ATOM 656 C C . GLU A 1 88 ? -20.743 11.166 1.730 1.00 92.38 88 GLU A C 1
ATOM 658 O O . GLU A 1 88 ? -20.024 11.474 0.778 1.00 92.38 88 GLU A O 1
ATOM 663 N N . PHE A 1 89 ? -21.237 9.936 1.893 1.00 96.00 89 PHE A N 1
ATOM 664 C CA . PHE A 1 89 ? -20.969 8.841 0.971 1.00 96.00 89 PHE A CA 1
ATOM 665 C C . PHE A 1 89 ? -21.726 9.015 -0.350 1.00 96.00 89 PHE A C 1
ATOM 667 O O . PHE A 1 89 ? -21.126 9.027 -1.427 1.00 96.00 89 PHE A O 1
ATOM 674 N N . THR A 1 90 ? -23.045 9.204 -0.278 1.00 95.81 90 THR A N 1
ATOM 675 C CA . THR A 1 90 ? -23.921 9.278 -1.457 1.00 95.81 90 THR A CA 1
ATOM 676 C C . THR A 1 90 ? -23.714 10.539 -2.289 1.00 95.81 90 THR A C 1
ATOM 678 O O . THR A 1 90 ? -24.108 10.554 -3.447 1.00 95.81 90 THR A O 1
ATOM 681 N N . ASN A 1 91 ? -23.054 11.583 -1.784 1.00 96.06 91 ASN A N 1
ATOM 682 C CA . ASN A 1 91 ? -22.642 12.722 -2.609 1.00 96.06 91 ASN A CA 1
ATOM 683 C C . ASN A 1 91 ? -21.518 12.355 -3.590 1.00 96.06 91 ASN A C 1
ATOM 685 O O . ASN A 1 91 ? -21.458 12.914 -4.685 1.00 96.06 91 ASN A O 1
ATOM 689 N N . LYS A 1 92 ? -20.652 11.400 -3.233 1.00 95.81 92 LYS A N 1
ATOM 690 C CA . LYS A 1 92 ? -19.488 11.003 -4.040 1.00 95.81 92 LYS A CA 1
ATOM 691 C C . LYS A 1 92 ? -19.680 9.692 -4.799 1.00 95.81 92 LYS A C 1
ATOM 693 O O . LYS A 1 92 ? -19.159 9.549 -5.902 1.00 95.81 92 LYS A O 1
ATOM 698 N N . TYR A 1 93 ? -20.457 8.768 -4.245 1.00 97.44 93 TYR A N 1
ATOM 699 C CA . TYR A 1 93 ? -20.567 7.403 -4.753 1.00 97.44 93 TYR A CA 1
ATOM 700 C C . TYR A 1 93 ? -22.019 6.971 -4.925 1.00 97.44 93 TYR A C 1
ATOM 702 O O . TYR A 1 93 ? -22.947 7.603 -4.411 1.00 97.44 93 TYR A O 1
ATOM 710 N N . ASN A 1 94 ? -22.209 5.889 -5.672 1.00 96.81 94 ASN A N 1
ATOM 711 C CA . ASN A 1 94 ? -23.473 5.173 -5.780 1.00 96.81 94 ASN A CA 1
ATOM 712 C C . ASN A 1 94 ? -23.256 3.707 -5.391 1.00 96.81 94 ASN A C 1
ATOM 714 O O . ASN A 1 94 ? -22.163 3.173 -5.566 1.00 96.81 94 ASN A O 1
ATOM 718 N N . VAL A 1 95 ? -24.310 3.051 -4.908 1.00 96.06 95 VAL A N 1
ATOM 719 C CA . VAL A 1 95 ? -24.341 1.596 -4.713 1.00 96.06 95 VAL A CA 1
ATOM 720 C C . VAL A 1 95 ? -25.322 1.023 -5.727 1.00 96.06 95 VAL A C 1
ATOM 722 O O . VAL A 1 95 ? -26.500 1.382 -5.707 1.00 96.06 95 VAL A O 1
ATOM 725 N N . VAL A 1 96 ? -24.840 0.170 -6.629 1.00 94.31 96 VAL A N 1
ATOM 726 C CA . VAL A 1 96 ? -25.629 -0.430 -7.711 1.00 94.31 96 VAL A CA 1
ATOM 727 C C . VAL A 1 96 ? -25.489 -1.944 -7.619 1.00 94.31 96 VAL A C 1
ATOM 729 O O . VAL A 1 96 ? -24.465 -2.506 -7.990 1.00 94.31 96 VAL A O 1
ATOM 732 N N . GLY A 1 97 ? -26.519 -2.611 -7.096 1.00 92.94 97 GLY A N 1
ATOM 733 C CA . GLY A 1 97 ? -26.443 -4.042 -6.797 1.00 92.94 97 GLY A CA 1
ATOM 734 C C . GLY A 1 97 ? -25.347 -4.335 -5.770 1.00 92.94 97 GLY A C 1
ATOM 735 O O . GLY A 1 97 ? -25.373 -3.784 -4.665 1.00 92.94 97 GLY A O 1
ATOM 736 N N . ASP A 1 98 ? -24.392 -5.180 -6.158 1.00 93.75 98 ASP A N 1
ATOM 737 C CA . ASP A 1 98 ? -23.246 -5.573 -5.331 1.00 93.75 98 ASP A CA 1
ATOM 738 C C . ASP A 1 98 ? -22.028 -4.650 -5.493 1.00 93.75 98 ASP A C 1
ATOM 740 O O . ASP A 1 98 ? -21.052 -4.800 -4.756 1.00 93.75 98 ASP A O 1
ATOM 744 N N . ASP A 1 99 ? -22.093 -3.662 -6.388 1.00 95.88 99 ASP A N 1
ATOM 745 C CA . ASP A 1 99 ? -20.979 -2.776 -6.715 1.00 95.88 99 ASP A CA 1
ATOM 746 C C . ASP A 1 99 ? -21.139 -1.373 -6.124 1.00 95.88 99 ASP A C 1
ATOM 748 O O . ASP A 1 99 ? -22.242 -0.847 -5.936 1.00 95.88 99 ASP A O 1
ATOM 752 N N . VAL A 1 100 ? -19.998 -0.738 -5.869 1.00 96.31 100 VAL A N 1
ATOM 753 C CA . VAL A 1 100 ? -19.879 0.683 -5.555 1.00 96.31 100 VAL A CA 1
ATOM 754 C C . VAL A 1 100 ? -19.219 1.391 -6.727 1.00 96.31 100 VAL A C 1
ATOM 756 O O . VAL A 1 100 ? -18.115 1.039 -7.154 1.00 96.31 100 VAL A O 1
ATOM 759 N N . THR A 1 101 ? -19.892 2.420 -7.235 1.00 96.62 101 THR A N 1
ATOM 760 C CA . THR A 1 101 ? -19.443 3.177 -8.404 1.00 96.62 101 THR A CA 1
ATOM 761 C C . THR A 1 101 ? -19.168 4.634 -8.064 1.00 96.62 101 THR A C 1
ATOM 763 O O . THR A 1 101 ? -19.744 5.199 -7.129 1.00 96.62 101 THR A O 1
ATOM 766 N N . ASP A 1 102 ? -18.348 5.284 -8.887 1.00 95.44 102 ASP A N 1
ATOM 767 C CA . ASP A 1 102 ? -18.307 6.746 -8.933 1.00 95.44 102 ASP A CA 1
ATOM 768 C C . ASP A 1 102 ? -19.628 7.325 -9.492 1.00 95.44 102 ASP A C 1
ATOM 770 O O . ASP A 1 102 ? -20.531 6.606 -9.943 1.00 95.44 102 ASP A O 1
ATOM 774 N N . LYS A 1 103 ? -19.744 8.660 -9.501 1.00 94.81 103 LYS A N 1
ATOM 775 C CA . LYS A 1 103 ? -20.890 9.362 -10.109 1.00 94.81 103 LYS A CA 1
ATOM 776 C C . LYS A 1 103 ? -20.993 9.232 -11.628 1.00 94.81 103 LYS A C 1
ATOM 778 O O . LYS A 1 103 ? -22.026 9.595 -12.184 1.00 94.81 103 LYS A O 1
ATOM 783 N N . LYS A 1 104 ? -19.954 8.734 -12.295 1.00 93.94 104 LYS A N 1
ATOM 784 C CA . LYS A 1 104 ? -19.921 8.502 -13.742 1.00 93.94 104 LYS A CA 1
ATOM 785 C C . LYS A 1 104 ? -20.330 7.067 -14.104 1.00 93.94 104 LYS A C 1
ATOM 787 O O . LYS A 1 104 ? -20.514 6.790 -15.283 1.00 93.94 104 LYS A O 1
ATOM 792 N N . GLY A 1 105 ? -20.511 6.188 -13.114 1.00 92.38 105 GLY A N 1
ATOM 793 C CA . GLY A 1 105 ? -20.895 4.788 -13.292 1.00 92.38 105 GLY A CA 1
ATOM 794 C C . GLY A 1 105 ? -19.718 3.815 -13.399 1.00 92.38 105 GLY A C 1
ATOM 795 O O . GLY A 1 105 ? -19.940 2.643 -13.687 1.00 92.38 105 GLY A O 1
ATOM 796 N N . ASN A 1 106 ? -18.479 4.256 -13.158 1.00 94.19 106 ASN A N 1
ATOM 797 C CA . ASN A 1 106 ? -17.327 3.356 -13.129 1.00 94.19 106 ASN A CA 1
ATOM 798 C C . ASN A 1 106 ? -17.304 2.585 -11.810 1.00 94.19 106 ASN A C 1
ATOM 800 O O . ASN A 1 106 ? -17.349 3.197 -10.740 1.00 94.19 106 ASN A O 1
ATOM 804 N N . VAL A 1 107 ? -17.201 1.258 -11.886 1.00 95.31 107 VAL A N 1
ATOM 805 C CA . VAL A 1 107 ? -17.055 0.395 -10.707 1.00 95.31 107 VAL A CA 1
ATOM 806 C C . VAL A 1 107 ? -15.690 0.637 -10.066 1.00 95.31 107 VAL A C 1
ATOM 808 O O . VAL A 1 107 ? -14.660 0.550 -10.736 1.00 95.31 107 VAL A O 1
ATOM 811 N N . ILE A 1 108 ? -15.693 0.951 -8.770 1.00 94.50 108 ILE A N 1
ATOM 812 C CA . ILE A 1 108 ? -14.481 1.170 -7.969 1.00 94.50 108 ILE A CA 1
ATOM 813 C C . ILE A 1 108 ? -14.164 -0.090 -7.161 1.00 94.50 108 ILE A C 1
ATOM 815 O O . ILE A 1 108 ? -13.019 -0.537 -7.130 1.00 94.50 108 ILE A O 1
ATOM 819 N N . ASP A 1 109 ? -15.177 -0.657 -6.503 1.00 94.62 109 ASP A N 1
ATOM 820 C CA . ASP A 1 109 ? -15.066 -1.884 -5.716 1.00 94.62 109 ASP A CA 1
ATOM 821 C C . ASP A 1 109 ? -16.454 -2.483 -5.438 1.00 94.62 109 ASP A C 1
ATOM 823 O O . ASP A 1 109 ? -17.477 -1.889 -5.769 1.00 94.62 109 ASP A O 1
ATOM 827 N N . THR A 1 110 ? -16.491 -3.633 -4.775 1.00 95.06 110 THR A N 1
ATOM 828 C CA . THR A 1 110 ? -17.721 -4.272 -4.308 1.00 95.06 110 THR A CA 1
ATOM 829 C C . THR A 1 110 ? -18.187 -3.685 -2.978 1.00 95.06 110 THR A C 1
ATOM 831 O O . THR A 1 110 ? -17.396 -3.337 -2.095 1.00 95.06 110 THR A O 1
ATOM 834 N N . LYS A 1 111 ? -19.504 -3.658 -2.783 1.00 92.69 111 LYS A N 1
ATOM 835 C CA . LYS A 1 111 ? -20.154 -3.296 -1.523 1.00 92.69 111 LYS A CA 1
ATOM 836 C C . LYS A 1 111 ? -19.622 -4.135 -0.360 1.00 92.69 111 LYS A C 1
ATOM 838 O O . LYS A 1 111 ? -19.304 -3.583 0.689 1.00 92.69 111 LYS A O 1
ATOM 843 N N . ALA A 1 112 ? -19.494 -5.449 -0.551 1.00 89.25 112 ALA A N 1
ATOM 844 C CA . ALA A 1 112 ? -19.014 -6.368 0.480 1.00 89.25 112 ALA A CA 1
ATOM 845 C C . ALA A 1 112 ? -17.602 -6.007 0.968 1.00 89.25 112 ALA A C 1
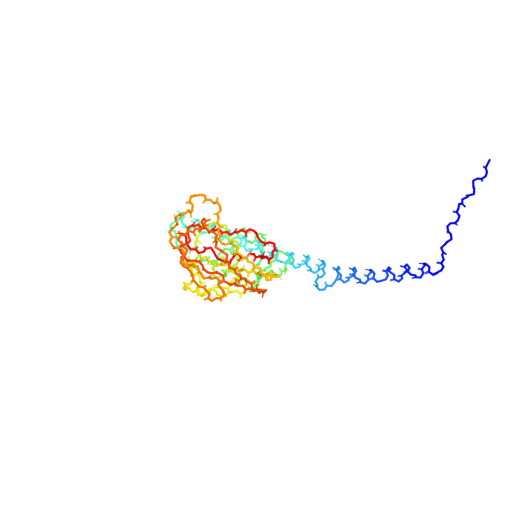ATOM 847 O O . ALA A 1 112 ? -17.354 -5.957 2.170 1.00 89.25 112 ALA A O 1
ATOM 848 N N . ASN A 1 113 ? -16.690 -5.689 0.048 1.00 88.44 113 ASN A N 1
ATOM 849 C CA . ASN A 1 113 ? -15.329 -5.310 0.405 1.00 88.44 113 ASN A CA 1
ATOM 850 C C . ASN A 1 113 ? -15.282 -3.964 1.155 1.00 88.44 113 ASN A C 1
ATOM 852 O O . ASN A 1 113 ? -14.611 -3.854 2.181 1.00 88.44 113 ASN A O 1
ATOM 856 N N . VAL A 1 114 ? -16.066 -2.967 0.725 1.00 91.75 114 VAL A N 1
ATOM 857 C CA . VAL A 1 114 ? -16.181 -1.685 1.448 1.00 91.75 114 VAL A CA 1
ATOM 858 C C . VAL A 1 114 ? -16.705 -1.899 2.873 1.00 91.75 114 VAL A C 1
ATOM 860 O O . VAL A 1 114 ? -16.142 -1.342 3.814 1.00 91.75 114 VAL A O 1
ATOM 863 N N . LEU A 1 115 ? -17.735 -2.736 3.048 1.00 90.31 115 LEU A N 1
ATOM 864 C CA . LEU A 1 115 ? -18.273 -3.109 4.363 1.00 90.31 115 LEU A CA 1
ATOM 865 C C . LEU A 1 115 ? -17.216 -3.766 5.252 1.00 90.31 115 LEU A C 1
ATOM 867 O O . LEU A 1 115 ? -17.063 -3.388 6.414 1.00 90.31 115 LEU A O 1
ATOM 871 N N . ASN A 1 116 ? -16.463 -4.714 4.700 1.00 85.75 116 ASN A N 1
ATOM 872 C CA . ASN A 1 116 ? -15.420 -5.400 5.446 1.00 85.75 116 ASN A CA 1
ATOM 873 C C . ASN A 1 116 ? -14.324 -4.415 5.905 1.00 85.75 116 ASN A C 1
ATOM 875 O O . ASN A 1 116 ? -13.865 -4.455 7.047 1.00 85.75 116 ASN A O 1
ATOM 879 N N . ILE A 1 117 ? -13.942 -3.464 5.047 1.00 83.75 117 ILE A N 1
ATOM 880 C CA . ILE A 1 117 ? -12.947 -2.431 5.368 1.00 83.75 117 ILE A CA 1
ATOM 881 C C . ILE A 1 117 ? -13.426 -1.511 6.502 1.00 83.75 117 ILE A C 1
ATOM 883 O O . ILE A 1 117 ? -12.651 -1.220 7.414 1.00 83.75 117 ILE A O 1
ATOM 887 N N . ILE A 1 118 ? -14.687 -1.059 6.488 1.00 87.06 118 ILE A N 1
ATOM 888 C CA . ILE A 1 118 ? -15.215 -0.169 7.544 1.00 87.06 118 ILE A CA 1
ATOM 889 C C . ILE A 1 118 ? -15.493 -0.899 8.864 1.00 87.06 118 ILE A C 1
ATOM 891 O O . ILE A 1 118 ? -15.461 -0.278 9.928 1.00 87.06 118 ILE A O 1
ATOM 895 N N . GLN A 1 119 ? -15.746 -2.209 8.814 1.00 80.75 119 GLN A N 1
ATOM 896 C CA . GLN A 1 119 ? -15.883 -3.062 9.997 1.00 80.75 119 GLN A CA 1
ATOM 897 C C . GLN A 1 119 ? -14.524 -3.501 10.569 1.00 80.75 119 GLN A C 1
ATOM 899 O O . GLN A 1 119 ? -14.482 -4.052 11.666 1.00 80.75 119 GLN A O 1
ATOM 904 N N . GLY A 1 120 ? -13.420 -3.230 9.862 1.00 70.62 120 GLY A N 1
ATOM 905 C CA . GLY A 1 120 ? -12.072 -3.618 10.279 1.00 70.62 120 GLY A CA 1
ATOM 906 C C . GLY A 1 120 ? -11.771 -5.106 10.082 1.00 70.62 120 GLY A C 1
ATOM 907 O O . GLY A 1 120 ? -10.852 -5.622 10.710 1.00 70.62 120 GLY A O 1
ATOM 908 N N . THR A 1 121 ? -12.532 -5.802 9.230 1.00 56.00 121 THR A N 1
ATOM 909 C CA . THR A 1 121 ? -12.357 -7.236 8.947 1.00 56.00 121 THR A CA 1
ATOM 910 C C . THR A 1 121 ? -11.363 -7.509 7.813 1.00 56.00 121 THR A C 1
ATOM 912 O O . THR A 1 121 ? -10.943 -8.651 7.645 1.00 56.00 121 THR A O 1
ATOM 915 N N . VAL A 1 122 ? -10.916 -6.481 7.074 1.00 47.47 122 VAL A N 1
ATOM 916 C CA . VAL A 1 122 ? -9.822 -6.593 6.089 1.00 47.47 122 VAL A CA 1
ATOM 917 C C . VAL A 1 122 ? -8.558 -5.914 6.615 1.00 47.47 122 VAL A C 1
ATOM 919 O O . VAL A 1 122 ? -8.535 -4.705 6.859 1.00 47.47 122 VAL A O 1
ATOM 922 N N . ALA A 1 123 ? -7.487 -6.694 6.759 1.00 43.12 123 ALA A N 1
ATOM 923 C CA . ALA A 1 123 ? -6.154 -6.202 7.077 1.00 43.12 123 ALA A CA 1
ATOM 924 C C . ALA A 1 123 ? -5.599 -5.377 5.899 1.00 43.12 123 ALA A C 1
ATOM 926 O O . ALA A 1 123 ? -5.415 -5.918 4.811 1.00 43.12 123 ALA A O 1
ATOM 927 N N . GLY A 1 124 ? -5.321 -4.081 6.102 1.00 45.12 124 GLY A N 1
ATOM 928 C CA . GLY A 1 124 ? -4.469 -3.318 5.170 1.00 45.12 124 GLY A CA 1
ATOM 929 C C . GLY A 1 124 ? -4.929 -1.933 4.696 1.00 45.12 124 GLY A C 1
ATOM 930 O O . GLY A 1 124 ? -4.335 -1.414 3.759 1.00 45.12 124 GLY A O 1
ATOM 931 N N . GLY A 1 125 ? -5.936 -1.292 5.297 1.00 40.59 125 GLY A N 1
ATOM 932 C CA . GLY A 1 125 ? -6.264 0.109 4.980 1.00 40.59 125 GLY A CA 1
ATOM 933 C C . GLY A 1 125 ? -5.825 1.067 6.086 1.00 40.59 125 GLY A C 1
ATOM 934 O O . GLY A 1 125 ? -6.252 0.865 7.221 1.00 40.59 125 GLY A O 1
ATOM 935 N N . PHE A 1 126 ? -5.056 2.117 5.755 1.00 37.12 126 PHE A N 1
ATOM 936 C CA . PHE A 1 126 ? -4.619 3.194 6.663 1.00 37.12 126 PHE A CA 1
ATOM 937 C C . PHE A 1 126 ? -5.688 3.533 7.725 1.00 37.12 126 PHE A C 1
ATOM 939 O O . PHE A 1 126 ? -6.847 3.817 7.405 1.00 37.12 126 PHE A O 1
ATOM 946 N N . SER A 1 127 ? -5.305 3.425 9.000 1.00 40.03 127 SER A N 1
ATOM 947 C CA . SER A 1 127 ? -6.154 3.709 10.158 1.00 40.03 127 SER A CA 1
ATOM 948 C C . SER A 1 127 ? -5.709 5.029 10.774 1.00 40.03 127 SER A C 1
ATOM 950 O O . SER A 1 127 ? -4.646 5.117 11.387 1.00 40.03 127 SER A O 1
ATOM 952 N N . SER A 1 128 ? -6.517 6.068 10.576 1.00 45.03 128 SER A N 1
ATOM 953 C CA . SER A 1 128 ? -6.442 7.290 11.368 1.00 45.03 128 SER A CA 1
ATOM 954 C C . SER A 1 128 ? -7.134 7.026 12.708 1.00 45.03 128 SER A C 1
ATOM 956 O O . SER A 1 128 ? -8.358 6.982 12.768 1.00 45.03 128 SER A O 1
ATOM 958 N N . GLY A 1 129 ? -6.332 6.815 13.755 1.00 44.06 129 GLY A N 1
ATOM 959 C CA . GLY A 1 129 ? -6.702 7.035 15.156 1.00 44.06 129 GLY A CA 1
ATOM 960 C C . GLY A 1 129 ? -7.723 6.083 15.798 1.00 44.06 129 GLY A C 1
ATOM 961 O O . GLY A 1 129 ? -8.925 6.214 15.611 1.00 44.06 129 GLY A O 1
ATOM 962 N N . GLY A 1 130 ? -7.236 5.240 16.716 1.00 45.41 130 GLY A N 1
ATOM 963 C CA . GLY A 1 130 ? -7.998 4.856 17.911 1.00 45.41 130 GLY A CA 1
ATOM 964 C C . GLY A 1 130 ? -8.966 3.681 17.775 1.00 45.41 130 GLY A C 1
ATOM 965 O O . GLY A 1 130 ? -10.172 3.842 17.890 1.00 45.41 130 GLY A O 1
ATOM 966 N N . THR A 1 131 ? -8.436 2.478 17.586 1.00 36.00 131 THR A N 1
ATOM 967 C CA . THR A 1 131 ? -8.757 1.258 18.355 1.00 36.00 131 THR A CA 1
ATOM 968 C C . THR A 1 131 ? -7.860 0.165 17.790 1.00 36.00 131 THR A C 1
ATOM 970 O O . THR A 1 131 ? -7.852 -0.090 16.589 1.00 36.00 131 THR A O 1
ATOM 973 N N . THR A 1 132 ? -7.034 -0.436 18.640 1.00 39.84 132 THR A N 1
ATOM 974 C CA . THR A 1 132 ? -6.231 -1.605 18.286 1.00 39.84 132 THR A CA 1
ATOM 975 C C . THR A 1 132 ? -7.190 -2.727 17.909 1.00 39.84 132 THR A C 1
ATOM 977 O O . THR A 1 132 ? -7.786 -3.352 18.787 1.00 39.84 132 THR A O 1
ATOM 980 N N . ALA A 1 133 ? -7.379 -2.948 16.606 1.00 47.03 133 ALA A N 1
ATOM 981 C CA . ALA A 1 133 ? -7.938 -4.193 16.111 1.00 47.03 133 ALA A CA 1
ATOM 982 C C . ALA A 1 133 ? -7.111 -5.326 16.727 1.00 47.03 133 ALA A C 1
ATOM 984 O O . ALA A 1 133 ? -5.880 -5.255 16.726 1.00 47.03 133 ALA A O 1
ATOM 985 N N . ALA A 1 134 ? -7.775 -6.322 17.314 1.00 49.66 134 ALA A N 1
ATOM 986 C CA . ALA A 1 134 ? -7.088 -7.508 17.798 1.00 49.66 134 ALA A CA 1
ATOM 987 C C . ALA A 1 134 ? -6.325 -8.103 16.609 1.00 49.66 134 ALA A C 1
ATOM 989 O O . ALA A 1 134 ? -6.943 -8.501 15.621 1.00 49.66 134 ALA A O 1
ATOM 990 N N . GLU A 1 135 ? -4.993 -8.068 16.664 1.00 59.38 135 GLU A N 1
ATOM 991 C CA . GLU A 1 135 ? -4.160 -8.614 15.600 1.00 59.38 135 GLU A CA 1
ATOM 992 C C . GLU A 1 135 ? -4.553 -10.081 15.395 1.00 59.38 135 GLU A C 1
ATOM 994 O O . GLU A 1 135 ? -4.524 -10.879 16.332 1.00 59.38 135 GLU A O 1
ATOM 999 N N . SER A 1 136 ? -4.999 -10.416 14.183 1.00 65.81 136 SER A N 1
ATOM 1000 C CA . SER A 1 136 ? -5.281 -11.797 13.808 1.00 65.81 136 SER A CA 1
ATOM 1001 C C . SER A 1 136 ? -3.952 -12.485 13.517 1.00 65.81 136 SER A C 1
ATOM 1003 O O . SER A 1 136 ? -3.159 -11.994 12.712 1.00 65.81 136 SER A O 1
ATOM 1005 N N . TRP A 1 137 ? -3.705 -13.591 14.214 1.00 79.12 137 TRP A N 1
ATOM 1006 C CA . TRP A 1 137 ? -2.495 -14.397 14.094 1.00 79.12 137 TRP A CA 1
ATOM 1007 C C . TRP A 1 137 ? -2.824 -15.764 13.480 1.00 79.12 137 TRP A C 1
ATOM 1009 O O . TRP A 1 137 ? -3.900 -16.298 13.757 1.00 79.12 137 TRP A O 1
ATOM 1019 N N . PRO A 1 138 ? -1.912 -16.371 12.696 1.00 85.56 138 PRO A N 1
ATOM 1020 C CA . PRO A 1 138 ? -0.640 -15.820 12.215 1.00 85.56 138 PRO A CA 1
ATOM 1021 C C . PRO A 1 138 ? -0.843 -14.680 11.202 1.00 85.56 138 PRO A C 1
ATOM 1023 O O . PRO A 1 138 ? -1.876 -14.616 10.539 1.00 85.56 138 PRO A O 1
ATOM 1026 N N . LYS A 1 139 ? 0.156 -13.803 11.045 1.00 82.44 139 LYS A N 1
ATOM 1027 C CA . LYS A 1 139 ? 0.141 -12.731 10.029 1.00 82.44 139 LYS A CA 1
ATOM 1028 C C . LYS A 1 139 ? 1.322 -12.847 9.075 1.00 82.44 139 LYS A C 1
ATOM 1030 O O . LYS A 1 139 ? 2.394 -13.285 9.477 1.00 82.44 139 LYS A O 1
ATOM 1035 N N . THR A 1 140 ? 1.153 -12.430 7.822 1.00 85.38 140 THR A N 1
ATOM 1036 C CA . THR A 1 140 ? 2.235 -12.425 6.826 1.00 85.38 140 THR A CA 1
ATOM 1037 C C . THR A 1 140 ? 2.657 -10.992 6.516 1.00 85.38 140 THR A C 1
ATOM 1039 O O . THR A 1 140 ? 1.836 -10.192 6.075 1.00 85.38 140 THR A O 1
ATOM 1042 N N . VAL A 1 141 ? 3.935 -10.667 6.725 1.00 84.62 141 VAL A N 1
ATOM 1043 C CA . VAL A 1 141 ? 4.515 -9.340 6.449 1.00 84.62 141 VAL A CA 1
ATOM 1044 C C . VAL A 1 141 ? 5.795 -9.519 5.643 1.00 84.62 141 VAL A C 1
ATOM 1046 O O . VAL A 1 141 ? 6.631 -10.352 5.985 1.00 84.62 141 VAL A O 1
ATOM 1049 N N . GLY A 1 142 ? 5.939 -8.791 4.532 1.00 80.44 142 GLY A N 1
ATOM 1050 C CA . GLY A 1 142 ? 7.121 -8.893 3.667 1.00 80.44 142 GLY A CA 1
ATOM 1051 C C . GLY A 1 142 ? 7.402 -10.318 3.162 1.00 80.44 142 GLY A C 1
ATOM 1052 O O . GLY A 1 142 ? 8.561 -10.683 2.997 1.00 80.44 142 GLY A O 1
ATOM 1053 N N . GLY A 1 143 ? 6.374 -11.157 2.981 1.00 82.62 143 GLY A N 1
ATOM 1054 C CA . GLY A 1 143 ? 6.522 -12.567 2.584 1.00 82.62 143 GLY A CA 1
ATOM 1055 C C . GLY A 1 143 ? 6.896 -13.537 3.716 1.00 82.62 143 GLY A C 1
ATOM 1056 O O . GLY A 1 143 ? 7.030 -14.731 3.467 1.00 82.62 143 GLY A O 1
ATOM 1057 N N . VAL A 1 144 ? 7.024 -13.060 4.958 1.00 85.75 144 VAL A N 1
ATOM 1058 C CA . VAL A 1 144 ? 7.354 -13.872 6.139 1.00 85.75 144 VAL A CA 1
ATOM 1059 C C . VAL A 1 144 ? 6.100 -14.093 6.974 1.00 85.75 144 VAL A C 1
ATOM 1061 O O . VAL A 1 144 ? 5.402 -13.138 7.310 1.00 85.75 144 VAL A O 1
ATOM 1064 N N . THR A 1 145 ? 5.811 -15.348 7.318 1.00 89.62 145 THR A N 1
ATOM 1065 C CA . THR A 1 145 ? 4.693 -15.697 8.208 1.00 89.62 145 THR A CA 1
ATOM 1066 C C . THR A 1 145 ? 5.149 -15.628 9.659 1.00 89.62 145 THR A C 1
ATOM 1068 O O . THR A 1 145 ? 6.070 -16.340 10.055 1.00 89.62 145 THR A O 1
ATOM 1071 N N . ILE A 1 146 ? 4.495 -14.778 10.445 1.00 90.88 146 ILE A N 1
ATOM 1072 C CA . ILE A 1 146 ? 4.757 -14.566 11.864 1.00 90.88 146 ILE A CA 1
ATOM 1073 C C . ILE A 1 146 ? 3.674 -15.308 12.663 1.00 90.88 146 ILE A C 1
ATOM 1075 O O . ILE A 1 146 ? 2.494 -14.941 12.580 1.00 90.88 146 ILE A O 1
ATOM 1079 N N . PRO A 1 147 ? 4.038 -16.371 13.400 1.00 90.56 147 PRO A N 1
ATOM 1080 C CA . PRO A 1 147 ? 3.101 -17.122 14.224 1.00 90.56 147 PRO A CA 1
ATOM 1081 C C . PRO A 1 147 ? 2.716 -16.345 15.491 1.00 90.56 147 PRO A C 1
ATOM 1083 O O . PRO A 1 147 ? 3.423 -15.434 15.915 1.00 90.56 147 PRO A O 1
ATOM 1086 N N . GLU A 1 148 ? 1.605 -16.726 16.129 1.00 86.62 148 GLU A N 1
ATOM 1087 C CA . GLU A 1 148 ? 1.128 -16.060 17.352 1.00 86.62 148 GLU A CA 1
ATOM 1088 C C . GLU A 1 148 ? 2.159 -16.095 18.496 1.00 86.62 148 GLU A C 1
ATOM 1090 O O . GLU A 1 148 ? 2.240 -15.166 19.292 1.00 86.62 148 GLU A O 1
ATOM 1095 N N . GLU A 1 149 ? 2.988 -17.136 18.568 1.00 89.62 149 GLU A N 1
ATOM 1096 C CA . GLU A 1 149 ? 4.069 -17.265 19.560 1.00 89.62 149 GLU A CA 1
ATOM 1097 C C . GLU A 1 149 ? 5.155 -16.182 19.446 1.00 89.62 149 GLU A C 1
ATOM 1099 O O . GLU A 1 149 ? 5.865 -15.901 20.413 1.00 89.62 149 GLU A O 1
ATOM 1104 N N . ASP A 1 150 ? 5.273 -15.553 18.277 1.00 91.31 150 ASP A N 1
ATOM 1105 C CA . ASP A 1 150 ? 6.223 -14.478 18.012 1.00 91.31 150 ASP A CA 1
ATOM 1106 C C . ASP A 1 150 ? 5.568 -13.094 18.129 1.00 91.31 150 ASP A C 1
ATOM 1108 O O . ASP A 1 150 ? 6.215 -12.092 17.832 1.00 91.31 150 ASP A O 1
ATOM 1112 N N . LYS A 1 151 ? 4.306 -12.997 18.578 1.00 87.00 151 LYS A N 1
ATOM 1113 C CA . LYS A 1 151 ? 3.537 -11.740 18.553 1.00 87.00 151 LYS A CA 1
ATOM 1114 C C . LYS A 1 151 ? 4.144 -10.582 19.328 1.00 87.00 151 LYS A C 1
ATOM 1116 O O . LYS A 1 151 ? 4.017 -9.432 18.924 1.00 87.00 151 LYS A O 1
ATOM 1121 N N . ASP A 1 152 ? 4.815 -10.892 20.430 1.00 88.62 152 ASP A N 1
ATOM 1122 C CA . ASP A 1 152 ? 5.426 -9.886 21.291 1.00 88.62 152 ASP A CA 1
ATOM 1123 C C . ASP A 1 152 ? 6.910 -9.651 20.939 1.00 88.62 152 ASP A C 1
ATOM 1125 O O . ASP A 1 152 ? 7.550 -8.795 21.541 1.00 88.62 152 ASP A O 1
ATOM 1129 N N . LYS A 1 153 ? 7.468 -10.370 19.952 1.00 91.75 153 LYS A N 1
ATOM 1130 C CA . LYS A 1 153 ? 8.871 -10.244 19.527 1.00 91.75 153 LYS A CA 1
ATOM 1131 C C . LYS A 1 153 ? 9.039 -9.167 18.456 1.00 91.75 153 LYS A C 1
ATOM 1133 O O . LYS A 1 153 ? 8.167 -8.997 17.604 1.00 91.75 153 LYS A O 1
ATOM 1138 N N . MET A 1 154 ? 10.185 -8.494 18.441 1.00 91.69 154 MET A N 1
ATOM 1139 C CA . MET A 1 154 ? 10.599 -7.706 17.278 1.00 91.69 154 MET A CA 1
ATOM 1140 C C . MET A 1 154 ? 11.149 -8.658 16.214 1.00 91.69 154 MET A C 1
ATOM 1142 O O . MET A 1 154 ? 11.959 -9.534 16.524 1.00 91.69 154 MET A O 1
ATOM 1146 N N . ILE A 1 155 ? 10.690 -8.503 14.972 1.00 93.56 155 ILE A N 1
ATOM 1147 C CA . ILE A 1 155 ? 11.061 -9.357 13.841 1.00 93.56 155 ILE A CA 1
ATOM 1148 C C . ILE A 1 155 ? 11.662 -8.487 12.742 1.00 93.56 155 ILE A C 1
ATOM 1150 O O . ILE A 1 155 ? 11.015 -7.563 12.237 1.00 93.56 155 ILE A O 1
ATOM 1154 N N . LEU A 1 156 ? 12.890 -8.816 12.354 1.00 93.88 156 LEU A N 1
ATOM 1155 C CA . LEU A 1 156 ? 13.647 -8.121 11.320 1.00 93.88 156 LEU A CA 1
ATOM 1156 C C . LEU A 1 156 ? 14.006 -9.095 10.206 1.00 93.88 156 LEU A C 1
ATOM 1158 O O . LEU A 1 156 ? 14.361 -10.243 10.466 1.00 93.88 156 LEU A O 1
ATOM 1162 N N . LYS A 1 157 ? 13.972 -8.622 8.965 1.00 95.06 157 LYS A N 1
ATOM 1163 C CA . LYS A 1 157 ? 14.583 -9.318 7.838 1.00 95.06 157 LYS A CA 1
ATOM 1164 C C . LYS A 1 157 ? 15.890 -8.627 7.482 1.00 95.06 157 LYS A C 1
ATOM 1166 O O . LYS A 1 157 ? 15.885 -7.470 7.067 1.00 95.06 157 LYS A O 1
ATOM 1171 N N . LEU A 1 158 ? 16.986 -9.356 7.635 1.00 94.19 158 LEU A N 1
ATOM 1172 C CA . LEU A 1 158 ? 18.323 -8.955 7.226 1.00 94.19 158 LEU A CA 1
ATOM 1173 C C . LEU A 1 158 ? 18.612 -9.539 5.840 1.00 94.19 158 LEU A C 1
ATOM 1175 O O . LEU A 1 158 ? 18.592 -10.756 5.670 1.00 94.19 158 LEU A O 1
ATOM 1179 N N . LYS A 1 159 ? 18.890 -8.685 4.857 1.00 94.62 159 LYS A N 1
ATOM 1180 C CA . LYS A 1 159 ? 19.296 -9.089 3.506 1.00 94.62 159 LYS A CA 1
ATOM 1181 C C . LYS A 1 159 ? 20.778 -8.810 3.326 1.00 94.62 159 LYS A C 1
ATOM 1183 O O . LYS A 1 159 ? 21.194 -7.654 3.337 1.00 94.62 159 LYS A O 1
ATOM 1188 N N . VAL A 1 160 ? 21.561 -9.860 3.144 1.00 95.19 160 VAL A N 1
ATOM 1189 C CA . VAL A 1 160 ? 23.019 -9.800 3.028 1.00 95.19 160 VAL A CA 1
ATOM 1190 C C . VAL A 1 160 ? 23.398 -9.902 1.555 1.00 95.19 160 VAL A C 1
ATOM 1192 O O . VAL A 1 160 ? 23.072 -10.888 0.894 1.00 95.19 160 VAL A O 1
ATOM 1195 N N . LYS A 1 161 ? 24.054 -8.864 1.029 1.00 94.62 161 LYS A N 1
ATOM 1196 C CA . LYS A 1 161 ? 24.422 -8.722 -0.393 1.00 94.62 161 LYS A CA 1
ATOM 1197 C C . LYS A 1 161 ? 25.778 -9.346 -0.723 1.00 94.62 161 LYS A C 1
ATOM 1199 O O . LYS A 1 161 ? 26.008 -9.736 -1.865 1.00 94.62 161 LYS A O 1
ATOM 1204 N N . SER A 1 162 ? 26.667 -9.418 0.262 1.00 94.00 162 SER A N 1
ATOM 1205 C CA . SER A 1 162 ? 28.003 -10.015 0.185 1.00 94.00 162 SER A CA 1
ATOM 1206 C C . SER A 1 162 ? 28.385 -10.568 1.558 1.00 94.00 162 SER A C 1
ATOM 1208 O O . SER A 1 162 ? 27.907 -10.060 2.573 1.00 94.00 162 SER A O 1
ATOM 1210 N N . ASP A 1 163 ? 29.221 -11.609 1.592 1.00 93.88 163 ASP A N 1
ATOM 1211 C CA . ASP A 1 163 ? 29.660 -12.236 2.844 1.00 93.88 163 ASP A CA 1
ATOM 1212 C C . ASP A 1 163 ? 30.316 -11.187 3.758 1.00 93.88 163 ASP A C 1
ATOM 1214 O O . ASP A 1 163 ? 31.293 -10.531 3.381 1.00 93.88 163 ASP A O 1
ATOM 1218 N N . THR A 1 164 ? 29.747 -10.976 4.946 1.00 93.69 164 THR A N 1
ATOM 1219 C CA . THR A 1 164 ? 30.084 -9.821 5.789 1.00 93.69 164 THR A CA 1
ATOM 1220 C C . THR A 1 164 ? 29.878 -10.107 7.274 1.00 93.69 164 THR A C 1
ATOM 1222 O O . THR A 1 164 ? 29.165 -11.033 7.658 1.00 93.69 164 THR A O 1
ATOM 1225 N N . GLU A 1 165 ? 30.513 -9.300 8.124 1.00 92.44 165 GLU A N 1
ATOM 1226 C CA . GLU A 1 165 ? 30.235 -9.274 9.559 1.00 92.44 165 GLU A CA 1
ATOM 1227 C C . GLU A 1 165 ? 29.227 -8.172 9.875 1.00 92.44 165 GLU A C 1
ATOM 1229 O O . GLU A 1 165 ? 29.372 -7.024 9.452 1.00 92.44 165 GLU A O 1
ATOM 1234 N N . VAL A 1 166 ? 28.214 -8.527 10.653 1.00 90.12 166 VAL A N 1
ATOM 1235 C CA . VAL A 1 166 ? 27.188 -7.611 11.136 1.00 90.12 166 VAL A CA 1
ATOM 1236 C C . VAL A 1 166 ? 27.392 -7.388 12.623 1.00 90.12 166 VAL A C 1
ATOM 1238 O O . VAL A 1 166 ? 27.437 -8.355 13.382 1.00 90.12 166 VAL A O 1
ATOM 1241 N N . ASP A 1 167 ? 27.513 -6.122 13.016 1.00 88.94 167 ASP A N 1
ATOM 1242 C CA . ASP A 1 167 ? 27.715 -5.699 14.400 1.00 88.94 167 ASP A CA 1
ATOM 1243 C C . ASP A 1 167 ? 26.378 -5.289 15.034 1.00 88.94 167 ASP A C 1
ATOM 1245 O O . ASP A 1 167 ? 25.731 -4.334 14.591 1.00 88.94 167 ASP A O 1
ATOM 1249 N N . PHE A 1 168 ? 25.974 -6.023 16.071 1.00 86.38 168 PHE A N 1
ATOM 1250 C CA . PHE A 1 168 ? 24.752 -5.809 16.852 1.00 86.38 168 PHE A CA 1
ATOM 1251 C C . PHE A 1 168 ? 24.998 -4.994 18.133 1.00 86.38 168 PHE A C 1
ATOM 1253 O O . PHE A 1 168 ? 24.254 -5.117 19.107 1.00 86.38 168 PHE A O 1
ATOM 1260 N N . SER A 1 169 ? 26.060 -4.186 18.161 1.00 80.06 169 SER A N 1
ATOM 1261 C CA . SER A 1 169 ? 26.369 -3.284 19.272 1.00 80.06 169 SER A CA 1
ATOM 1262 C C . SER A 1 169 ? 25.888 -1.845 19.041 1.00 80.06 169 SER A C 1
ATOM 1264 O O . SER A 1 169 ? 25.467 -1.437 17.955 1.00 80.06 169 SER A O 1
ATOM 1266 N N . THR A 1 170 ? 25.943 -1.046 20.102 1.00 70.50 170 THR A N 1
ATOM 1267 C CA . THR A 1 170 ? 25.660 0.388 20.122 1.00 70.50 170 THR A CA 1
ATOM 1268 C C . THR A 1 170 ? 26.707 1.117 20.952 1.00 70.50 170 THR A C 1
ATOM 1270 O O . THR A 1 170 ? 27.151 0.640 21.988 1.00 70.50 170 THR A O 1
ATOM 1273 N N . HIS A 1 171 ? 27.078 2.322 20.524 1.00 65.62 171 HIS A N 1
ATOM 1274 C CA . HIS A 1 171 ? 28.089 3.142 21.201 1.00 65.62 171 HIS A CA 1
ATOM 1275 C C . HIS A 1 171 ? 27.471 4.069 22.265 1.00 65.62 171 HIS A C 1
ATOM 1277 O O . HIS A 1 171 ? 28.028 5.112 22.603 1.00 65.62 171 HIS A O 1
ATOM 1283 N N . ILE A 1 172 ? 26.287 3.718 22.774 1.00 66.44 172 ILE A N 1
ATOM 1284 C CA . ILE 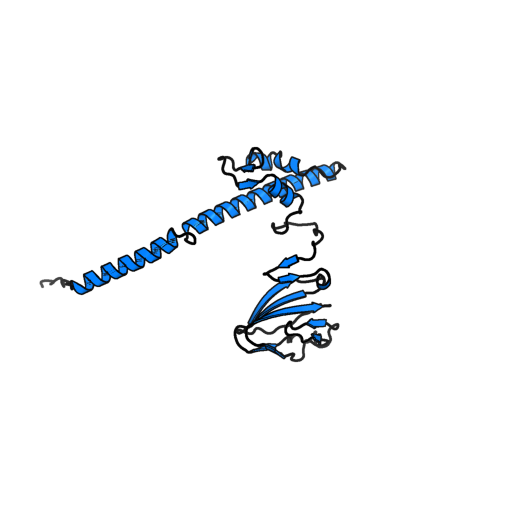A 1 172 ? 25.589 4.474 23.815 1.00 66.44 172 ILE A CA 1
ATOM 1285 C C . ILE A 1 172 ? 26.036 3.937 25.178 1.00 66.44 172 ILE A C 1
ATOM 1287 O O . ILE A 1 172 ? 25.676 2.827 25.564 1.00 66.44 172 ILE A O 1
ATOM 1291 N N . GLU A 1 173 ? 26.789 4.745 25.929 1.00 62.72 173 GLU A N 1
ATOM 1292 C CA . GLU A 1 173 ? 27.378 4.365 27.228 1.00 62.72 173 GLU A CA 1
ATOM 1293 C C . GLU A 1 173 ? 26.349 3.843 28.252 1.00 62.72 173 GLU A C 1
ATOM 1295 O O . GLU A 1 173 ? 26.671 3.000 29.087 1.00 62.72 173 GLU A O 1
ATOM 1300 N N . ASN A 1 174 ? 25.086 4.272 28.166 1.00 64.06 174 ASN A N 1
ATOM 1301 C CA . ASN A 1 174 ? 24.018 3.829 29.071 1.00 64.06 174 ASN A CA 1
ATOM 1302 C C . ASN A 1 174 ? 23.540 2.378 28.835 1.00 64.06 174 ASN A C 1
ATOM 1304 O O . ASN A 1 174 ? 22.700 1.904 29.595 1.00 64.06 174 ASN A O 1
ATOM 1308 N N . LEU A 1 175 ? 24.060 1.665 27.824 1.00 65.00 175 LEU A N 1
ATOM 1309 C CA . LEU A 1 175 ? 23.651 0.297 27.459 1.00 65.00 175 LEU A CA 1
ATOM 1310 C C . LEU A 1 175 ? 24.700 -0.786 27.796 1.00 65.00 175 LEU A C 1
ATOM 1312 O O . LEU A 1 175 ? 24.611 -1.908 27.302 1.00 65.00 175 LEU A O 1
ATOM 1316 N N . MET A 1 176 ? 25.648 -0.486 28.698 1.00 61.88 176 MET A N 1
ATOM 1317 C CA . MET A 1 176 ? 26.616 -1.463 29.245 1.00 61.88 176 MET A CA 1
ATOM 1318 C C . MET A 1 176 ? 25.975 -2.545 30.138 1.00 61.88 176 MET A C 1
ATOM 1320 O O . MET A 1 176 ? 26.615 -3.541 30.471 1.00 61.88 176 MET A O 1
ATOM 1324 N N . LYS A 1 177 ? 24.731 -2.334 30.593 1.00 69.19 177 LYS A N 1
ATOM 1325 C CA . LYS A 1 177 ? 23.925 -3.306 31.348 1.00 69.19 177 LYS A CA 1
ATOM 1326 C C . LYS A 1 177 ? 22.464 -3.148 30.966 1.00 69.19 177 LYS A C 1
ATOM 1328 O O . LYS A 1 177 ? 21.798 -2.235 31.449 1.00 69.19 177 LYS A O 1
ATOM 1333 N N . ILE A 1 178 ? 21.988 -4.039 30.113 1.00 74.75 178 ILE A N 1
ATOM 1334 C CA . ILE A 1 178 ? 20.589 -4.081 29.697 1.00 74.75 178 ILE A CA 1
ATOM 1335 C C . ILE A 1 178 ? 19.875 -5.261 30.352 1.00 74.75 178 ILE A C 1
ATOM 1337 O O . ILE A 1 178 ? 20.510 -6.205 30.833 1.00 74.75 178 ILE A O 1
ATOM 1341 N N . ASP A 1 179 ? 18.544 -5.219 30.355 1.00 79.31 179 ASP A N 1
ATOM 1342 C CA . ASP A 1 179 ? 17.770 -6.429 30.618 1.00 79.31 179 ASP A CA 1
ATOM 1343 C C . ASP A 1 179 ? 18.090 -7.473 29.531 1.00 79.31 179 ASP A C 1
ATOM 1345 O O . ASP A 1 179 ? 18.218 -7.095 28.365 1.00 79.31 179 ASP A O 1
ATOM 1349 N N . PRO A 1 180 ? 18.237 -8.767 29.874 1.00 82.69 180 PRO A N 1
ATOM 1350 C CA . PRO A 1 180 ? 18.617 -9.784 28.901 1.00 82.69 180 PRO A CA 1
ATOM 1351 C C . PRO A 1 180 ? 17.645 -9.858 27.715 1.00 82.69 180 PRO A C 1
ATOM 1353 O O . PRO A 1 180 ? 16.453 -10.133 27.891 1.00 82.69 180 PRO A O 1
ATOM 1356 N N . ILE A 1 181 ? 18.176 -9.675 26.507 1.00 86.94 181 ILE A N 1
ATOM 1357 C CA . ILE A 1 181 ? 17.449 -9.822 25.244 1.00 86.94 181 ILE A CA 1
ATOM 1358 C C . ILE A 1 181 ? 17.714 -11.223 24.702 1.00 86.94 181 ILE A C 1
ATOM 1360 O O . ILE A 1 181 ? 18.866 -11.601 24.492 1.00 86.94 181 ILE A O 1
ATOM 1364 N N . GLU A 1 182 ? 16.656 -11.989 24.439 1.00 89.75 182 GLU A N 1
ATOM 1365 C CA . GLU A 1 182 ? 16.793 -13.251 23.704 1.00 89.75 182 GLU A CA 1
ATOM 1366 C C . GLU A 1 182 ? 16.837 -12.912 22.207 1.00 89.75 182 GLU A C 1
ATOM 1368 O O . GLU A 1 182 ? 15.825 -12.483 21.642 1.00 89.75 182 GLU A O 1
ATOM 1373 N N . LEU A 1 183 ? 17.999 -13.077 21.577 1.00 90.62 183 LEU A N 1
ATOM 1374 C CA . LEU A 1 183 ? 18.244 -12.779 20.167 1.00 90.62 183 LEU A CA 1
ATOM 1375 C C . LEU A 1 183 ? 18.432 -14.078 19.380 1.00 90.62 183 LEU A C 1
ATOM 1377 O O . LEU A 1 183 ? 19.348 -14.854 19.633 1.00 90.62 183 LEU A O 1
ATOM 1381 N N . ASP A 1 184 ? 17.550 -14.306 18.414 1.00 94.00 184 ASP A N 1
ATOM 1382 C CA . ASP A 1 184 ? 17.675 -15.309 17.361 1.00 94.00 184 ASP A CA 1
ATOM 1383 C C . ASP A 1 184 ? 18.228 -14.618 16.114 1.00 94.00 184 ASP A C 1
ATOM 1385 O O . ASP A 1 184 ? 17.592 -13.712 15.569 1.00 94.00 184 ASP A O 1
ATOM 1389 N N . TYR A 1 185 ? 19.413 -15.033 15.674 1.00 92.62 185 TYR A N 1
ATOM 1390 C CA . TYR A 1 185 ? 20.120 -14.416 14.552 1.00 92.62 185 TYR A CA 1
ATOM 1391 C C . TYR A 1 185 ? 19.577 -14.860 13.183 1.00 92.62 185 TYR A C 1
ATOM 1393 O O . TYR A 1 185 ? 20.041 -14.399 12.143 1.00 92.62 185 TYR A O 1
ATOM 1401 N N . GLY A 1 186 ? 18.608 -15.781 13.143 1.00 91.56 186 GLY A N 1
ATOM 1402 C CA . GLY A 1 186 ? 18.028 -16.278 11.892 1.00 91.56 186 GLY A CA 1
ATOM 1403 C C . GLY A 1 186 ? 18.945 -17.211 11.094 1.00 91.56 186 GLY A C 1
ATOM 1404 O O . GLY A 1 186 ? 18.533 -17.729 10.059 1.00 91.56 186 GLY A O 1
ATOM 1405 N N . ASN A 1 187 ? 20.163 -17.464 11.579 1.00 88.31 187 ASN A N 1
ATOM 1406 C CA . ASN A 1 187 ? 21.130 -18.427 11.040 1.00 88.31 187 ASN A CA 1
ATOM 1407 C C . ASN A 1 187 ? 21.190 -19.735 11.865 1.00 88.31 187 ASN A C 1
ATOM 1409 O O . ASN A 1 187 ? 22.050 -20.579 11.628 1.00 88.31 187 ASN A O 1
ATOM 1413 N N . GLY A 1 188 ? 20.283 -19.900 12.835 1.00 87.06 188 GLY A N 1
ATOM 1414 C CA . GLY A 1 188 ? 20.238 -21.035 13.761 1.00 87.06 188 GLY A CA 1
ATOM 1415 C C . GLY A 1 188 ? 20.935 -20.786 15.102 1.00 87.06 188 GLY A C 1
ATOM 1416 O O . GLY A 1 188 ? 20.699 -21.542 16.045 1.00 87.06 188 GLY A O 1
ATOM 1417 N N . GLU A 1 189 ? 21.732 -19.721 15.225 1.00 89.25 189 GLU A N 1
ATOM 1418 C CA . GLU A 1 189 ? 22.300 -19.295 16.504 1.00 89.25 189 GLU A CA 1
ATOM 1419 C C . GLU A 1 189 ? 21.306 -18.455 17.307 1.00 89.25 189 GLU A C 1
ATOM 1421 O O . GLU A 1 189 ? 20.575 -17.619 16.768 1.00 89.25 189 GLU A O 1
ATOM 1426 N N . LYS A 1 190 ? 21.316 -18.658 18.627 1.00 92.12 190 LYS A N 1
ATOM 1427 C CA . LYS A 1 190 ? 20.539 -17.873 19.587 1.00 92.12 190 LYS A CA 1
ATOM 1428 C C . LYS A 1 190 ? 21.414 -17.487 20.763 1.00 92.12 190 LYS A C 1
ATOM 1430 O O . LYS A 1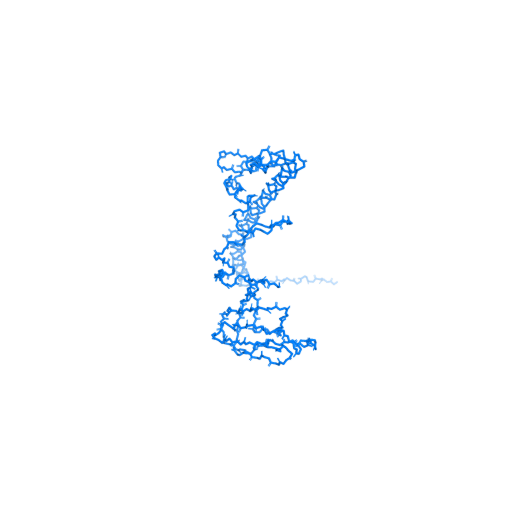 190 ? 22.209 -18.303 21.228 1.00 92.12 190 LYS A O 1
ATOM 1435 N N . GLU A 1 191 ? 21.234 -16.276 21.262 1.00 89.56 191 GLU A N 1
ATOM 1436 C CA . GLU A 1 191 ? 22.049 -15.725 22.337 1.00 89.56 191 GLU A CA 1
ATOM 1437 C C . GLU A 1 191 ? 21.204 -14.878 23.290 1.00 89.56 191 GLU A C 1
ATOM 1439 O O . GLU A 1 191 ? 20.244 -14.229 22.882 1.00 89.56 191 GLU A O 1
ATOM 1444 N N . ASN A 1 192 ? 21.564 -14.901 24.575 1.00 88.25 192 ASN A N 1
ATOM 1445 C CA . ASN A 1 192 ? 20.999 -14.004 25.577 1.00 88.25 192 ASN A CA 1
ATOM 1446 C C . ASN A 1 192 ? 21.952 -12.826 25.754 1.00 88.25 192 ASN A C 1
ATOM 1448 O O . ASN A 1 192 ? 22.966 -12.941 26.442 1.00 88.25 192 ASN A O 1
ATOM 1452 N N . VAL A 1 193 ? 21.625 -11.707 25.121 1.00 85.12 193 VAL A N 1
ATOM 1453 C CA . VAL A 1 193 ? 22.457 -10.508 25.121 1.00 85.12 193 VAL A CA 1
ATOM 1454 C C . VAL A 1 193 ? 22.148 -9.687 26.369 1.00 85.12 193 VAL A C 1
ATOM 1456 O O . VAL A 1 193 ? 21.022 -9.239 26.561 1.00 85.12 193 VAL A O 1
ATOM 1459 N N . THR A 1 194 ? 23.144 -9.496 27.232 1.00 82.38 194 THR A N 1
ATOM 1460 C CA . THR A 1 194 ? 23.028 -8.695 28.469 1.00 82.38 194 THR A CA 1
ATOM 1461 C C . THR A 1 194 ? 23.772 -7.361 28.396 1.00 82.38 194 THR A C 1
ATOM 1463 O O . THR A 1 194 ? 23.730 -6.564 29.333 1.00 82.38 194 THR A O 1
ATOM 1466 N N . ASP A 1 195 ? 24.486 -7.139 27.297 1.00 78.31 195 ASP A N 1
ATOM 1467 C CA . ASP A 1 195 ? 25.338 -5.986 27.048 1.00 78.31 195 ASP A CA 1
ATOM 1468 C C . ASP A 1 195 ? 25.335 -5.710 25.540 1.00 78.31 195 ASP A C 1
ATOM 1470 O O . ASP A 1 195 ? 25.698 -6.585 24.753 1.00 78.31 195 ASP A O 1
ATOM 1474 N N . LEU A 1 196 ? 24.883 -4.517 25.151 1.00 76.38 196 LEU A N 1
ATOM 1475 C CA . LEU A 1 196 ? 24.901 -4.054 23.759 1.00 76.38 196 LEU A CA 1
ATOM 1476 C C . LEU A 1 196 ? 26.046 -3.072 23.494 1.00 76.38 196 LEU A C 1
ATOM 1478 O O . LEU A 1 196 ? 26.207 -2.626 22.366 1.00 76.38 196 LEU A O 1
ATOM 1482 N N . TYR A 1 197 ? 26.825 -2.705 24.509 1.00 74.00 197 TYR A N 1
ATOM 1483 C CA . TYR A 1 197 ? 27.961 -1.800 24.369 1.00 74.00 197 TYR A CA 1
ATOM 1484 C C . TYR A 1 197 ? 29.190 -2.519 23.810 1.00 74.00 197 TYR A C 1
ATOM 1486 O O . TYR A 1 197 ? 29.944 -1.967 23.008 1.00 74.00 197 TYR A O 1
ATOM 1494 N N . ASN A 1 198 ? 29.401 -3.767 24.226 1.00 74.81 198 ASN A N 1
ATOM 1495 C CA . ASN A 1 198 ? 30.490 -4.579 23.704 1.00 74.81 198 ASN A CA 1
ATOM 1496 C C . ASN A 1 198 ? 30.182 -5.111 22.300 1.00 74.81 198 ASN A C 1
ATOM 1498 O O . ASN A 1 198 ? 29.049 -5.459 21.969 1.00 74.81 198 ASN A O 1
ATOM 1502 N N . ARG A 1 199 ? 31.232 -5.197 21.478 1.00 72.94 199 ARG A N 1
ATOM 1503 C CA . ARG A 1 199 ? 31.145 -5.624 20.080 1.00 72.94 199 ARG A CA 1
ATOM 1504 C C . ARG A 1 199 ? 30.546 -7.029 19.968 1.00 72.94 199 ARG A C 1
ATOM 1506 O O . ARG A 1 199 ? 31.135 -7.986 20.470 1.00 72.94 199 ARG A O 1
ATOM 1513 N N . ASN A 1 200 ? 29.420 -7.151 19.267 1.00 81.00 200 ASN A N 1
ATOM 1514 C CA . ASN A 1 200 ? 28.750 -8.424 19.002 1.00 81.00 200 ASN A CA 1
ATOM 1515 C C . ASN A 1 200 ? 28.647 -8.610 17.486 1.00 81.00 200 ASN A C 1
ATOM 1517 O O . ASN A 1 200 ? 27.663 -8.222 16.860 1.00 81.00 200 ASN A O 1
ATOM 1521 N N . ASN A 1 201 ? 29.708 -9.164 16.897 1.00 87.62 201 ASN A N 1
ATOM 1522 C CA . ASN A 1 201 ? 29.757 -9.434 15.467 1.00 87.62 201 ASN A CA 1
ATOM 1523 C C . ASN A 1 201 ? 29.245 -10.842 15.170 1.00 87.62 201 ASN A C 1
ATOM 1525 O O . ASN A 1 201 ? 29.682 -11.810 15.799 1.00 87.62 201 ASN A O 1
ATOM 1529 N N . LYS A 1 202 ? 28.420 -10.975 14.132 1.00 90.69 202 LYS A N 1
ATOM 1530 C CA . LYS A 1 202 ? 28.096 -12.269 13.522 1.00 90.69 202 LYS A CA 1
ATOM 1531 C C . LYS A 1 202 ? 28.392 -12.240 12.035 1.00 90.69 202 LYS A C 1
ATOM 1533 O O . LYS A 1 202 ? 28.064 -11.276 11.346 1.00 90.69 202 LYS A O 1
ATOM 1538 N N . HIS A 1 203 ? 29.008 -13.309 11.548 1.00 93.06 203 HIS A N 1
ATOM 1539 C CA . HIS A 1 203 ? 29.252 -13.482 10.126 1.00 93.06 203 HIS A CA 1
ATOM 1540 C C . HIS A 1 203 ? 27.997 -14.016 9.434 1.00 93.06 203 HIS A C 1
ATOM 1542 O O . HIS A 1 203 ? 27.375 -14.965 9.918 1.00 93.06 203 HIS A O 1
ATOM 1548 N N . TYR A 1 204 ? 27.660 -13.440 8.285 1.00 94.50 204 TYR A N 1
ATOM 1549 C CA . TYR A 1 204 ? 26.578 -13.909 7.431 1.00 94.50 204 TYR A CA 1
ATOM 1550 C C . TYR A 1 204 ? 27.065 -14.079 5.998 1.00 94.50 204 TYR A C 1
ATOM 1552 O O . TYR A 1 204 ? 27.736 -13.201 5.455 1.00 94.50 204 TYR A O 1
ATOM 1560 N N . ASN A 1 205 ? 26.648 -15.182 5.378 1.00 95.44 205 ASN A N 1
ATOM 1561 C CA . ASN A 1 205 ? 26.783 -15.375 3.938 1.00 95.44 205 ASN A CA 1
ATOM 1562 C C . ASN A 1 205 ? 25.653 -14.649 3.198 1.00 95.44 205 ASN A C 1
ATOM 1564 O O . ASN A 1 205 ? 24.610 -14.360 3.795 1.00 95.44 205 ASN A O 1
ATOM 1568 N N . VAL A 1 206 ? 25.806 -14.438 1.890 1.00 95.62 206 VAL A N 1
ATOM 1569 C CA . VAL A 1 206 ? 24.737 -13.898 1.027 1.00 95.62 206 VAL A CA 1
ATOM 1570 C C . VAL A 1 206 ? 23.413 -14.647 1.225 1.00 95.62 206 VAL A C 1
ATOM 1572 O O . VAL A 1 206 ? 23.346 -15.868 1.077 1.00 95.62 206 VAL A O 1
ATOM 1575 N N . GLY A 1 207 ? 22.342 -13.912 1.534 1.00 94.06 207 GLY A N 1
ATOM 1576 C CA . GLY A 1 207 ? 21.027 -14.496 1.796 1.00 94.06 207 GLY A CA 1
ATOM 1577 C C . GLY A 1 207 ? 20.081 -13.578 2.566 1.00 94.06 207 GLY A C 1
ATOM 1578 O O . GLY A 1 207 ? 20.419 -12.442 2.897 1.00 94.06 207 GLY A O 1
ATOM 1579 N N . GLU A 1 208 ? 18.882 -14.085 2.850 1.00 95.00 208 GLU A N 1
ATOM 1580 C CA . GLU A 1 208 ? 17.901 -13.424 3.713 1.00 95.00 208 GLU A CA 1
ATOM 1581 C C . GLU A 1 208 ? 17.774 -14.181 5.040 1.00 95.00 208 GLU A C 1
ATOM 1583 O O . GLU A 1 208 ? 17.586 -15.398 5.048 1.00 95.00 208 GLU A O 1
ATOM 1588 N N . TYR A 1 209 ? 17.841 -13.456 6.155 1.00 95.50 209 TYR A N 1
ATOM 1589 C CA . TYR A 1 209 ? 17.782 -14.005 7.509 1.00 95.50 209 TYR A CA 1
ATOM 1590 C C . TYR A 1 209 ? 16.674 -13.318 8.302 1.00 95.50 209 TYR A C 1
ATOM 1592 O O . TYR A 1 209 ? 16.506 -12.100 8.224 1.00 95.50 209 TYR A O 1
ATOM 1600 N N . ILE A 1 210 ? 15.913 -14.101 9.069 1.00 95.69 210 ILE A N 1
ATOM 1601 C CA . ILE A 1 210 ? 14.835 -13.589 9.920 1.00 95.69 210 ILE A CA 1
ATOM 1602 C C . ILE A 1 210 ? 15.317 -13.561 11.359 1.00 95.69 210 ILE A C 1
ATOM 1604 O O . ILE A 1 210 ? 15.379 -14.598 12.018 1.00 95.69 210 ILE A O 1
ATOM 1608 N N . LEU A 1 211 ? 15.635 -12.365 11.835 1.00 94.56 211 LEU A N 1
ATOM 1609 C CA . LEU A 1 211 ? 16.068 -12.142 13.201 1.00 94.56 211 LEU A CA 1
ATOM 1610 C C . LEU A 1 211 ? 14.841 -11.958 14.086 1.00 94.56 211 LEU A C 1
ATOM 1612 O O . LEU A 1 211 ? 13.887 -11.266 13.711 1.00 94.56 211 LEU A O 1
ATOM 1616 N N . LYS A 1 212 ? 14.873 -12.569 15.270 1.00 94.56 212 LYS A N 1
ATOM 1617 C CA . LYS A 1 212 ? 13.793 -12.472 16.255 1.00 94.56 212 LYS A CA 1
ATOM 1618 C C . LYS A 1 212 ? 14.363 -12.070 17.591 1.00 94.56 212 LYS A C 1
ATOM 1620 O O . LYS A 1 212 ? 15.302 -12.685 18.079 1.00 94.56 212 LYS A O 1
ATOM 1625 N N . LEU A 1 213 ? 13.754 -11.074 18.201 1.00 91.56 213 LEU A N 1
ATOM 1626 C CA . LEU A 1 213 ? 14.236 -10.518 19.447 1.00 91.56 213 LEU A CA 1
ATOM 1627 C C . LEU A 1 213 ? 13.099 -10.438 20.451 1.00 91.56 213 LEU A C 1
ATOM 1629 O O . LEU A 1 213 ? 12.009 -9.956 20.136 1.00 91.56 213 LEU A O 1
ATOM 1633 N N . LYS A 1 214 ? 13.358 -10.895 21.668 1.00 90.56 214 LYS A N 1
ATOM 1634 C CA . LYS A 1 214 ? 12.392 -10.890 22.764 1.00 90.56 214 LYS A CA 1
ATOM 1635 C C . LYS A 1 214 ? 12.945 -10.097 23.942 1.00 90.56 214 LYS A C 1
ATOM 1637 O O . LYS A 1 214 ? 14.147 -10.123 24.186 1.00 90.56 214 LYS A O 1
ATOM 1642 N N . ASN A 1 215 ? 12.050 -9.436 24.677 1.00 85.38 215 ASN A N 1
ATOM 1643 C CA . ASN A 1 215 ? 12.375 -8.536 25.789 1.00 85.38 215 ASN A CA 1
ATOM 1644 C C . ASN A 1 215 ? 13.214 -7.316 25.357 1.00 85.38 215 ASN A C 1
ATOM 1646 O O . ASN A 1 215 ? 14.033 -6.828 26.133 1.00 85.38 215 ASN A O 1
ATOM 1650 N N . ILE A 1 216 ? 13.029 -6.818 24.127 1.00 77.56 216 ILE A N 1
ATOM 1651 C CA . ILE A 1 216 ? 13.724 -5.601 23.693 1.00 77.56 216 ILE A CA 1
ATOM 1652 C C . ILE A 1 216 ? 13.162 -4.396 24.442 1.00 77.56 216 ILE A C 1
ATOM 1654 O O . ILE A 1 216 ? 11.991 -4.056 24.289 1.00 77.56 216 ILE A O 1
ATOM 1658 N N . LYS A 1 217 ? 14.050 -3.680 25.127 1.00 74.88 217 LYS A N 1
ATOM 1659 C CA . LYS A 1 217 ? 13.864 -2.259 25.458 1.00 74.88 217 LYS A CA 1
ATOM 1660 C C . LYS A 1 217 ? 14.704 -1.355 24.563 1.00 74.88 217 LYS A C 1
ATOM 1662 O O . LYS A 1 217 ? 14.233 -0.311 24.129 1.00 74.88 217 LYS A O 1
ATOM 1667 N N . ASP A 1 218 ? 15.900 -1.823 24.221 1.00 71.81 218 ASP A N 1
ATOM 1668 C CA . ASP A 1 218 ? 16.881 -1.118 23.408 1.00 71.81 218 ASP A CA 1
ATOM 1669 C C . ASP A 1 218 ? 17.496 -2.087 22.389 1.00 71.81 218 ASP A C 1
ATOM 1671 O O . ASP A 1 218 ? 17.701 -3.263 22.687 1.00 71.81 218 ASP A O 1
ATOM 1675 N N . PHE A 1 219 ? 17.789 -1.609 21.178 1.00 75.44 219 PHE A N 1
ATOM 1676 C CA . PHE A 1 219 ? 18.445 -2.393 20.128 1.00 75.44 219 PHE A CA 1
ATOM 1677 C C . PHE A 1 219 ? 19.476 -1.531 19.398 1.00 75.44 219 PHE A C 1
ATOM 1679 O O . PHE A 1 219 ? 19.208 -0.373 19.072 1.00 75.44 219 PHE A O 1
ATOM 1686 N N . GLY A 1 220 ? 20.654 -2.103 19.151 1.00 75.62 220 GLY A N 1
ATOM 1687 C CA . GLY A 1 220 ? 21.757 -1.471 18.439 1.00 75.62 220 GLY A CA 1
ATOM 1688 C C . GLY A 1 220 ? 22.166 -2.303 17.236 1.00 75.62 220 GLY A C 1
ATOM 1689 O O . GLY A 1 220 ? 22.265 -3.523 17.327 1.00 75.62 220 GLY A O 1
ATOM 1690 N N . MET A 1 221 ? 22.397 -1.645 16.107 1.00 80.81 221 MET A N 1
ATOM 1691 C CA . MET A 1 221 ? 23.045 -2.259 14.956 1.00 80.81 221 MET A CA 1
ATOM 1692 C C . MET A 1 221 ? 23.813 -1.183 14.203 1.00 80.81 221 MET A C 1
ATOM 1694 O O . MET A 1 221 ? 23.294 -0.085 13.980 1.00 80.81 221 MET A O 1
ATOM 1698 N N . GLN A 1 222 ? 25.050 -1.486 13.823 1.00 80.06 222 GLN A N 1
ATOM 1699 C CA . GLN A 1 222 ? 25.859 -0.558 13.046 1.00 80.06 222 GLN A CA 1
ATOM 1700 C C . GLN A 1 222 ? 25.480 -0.618 11.561 1.00 80.06 222 GLN A C 1
ATOM 1702 O O . GLN A 1 222 ? 25.151 -1.679 11.026 1.00 80.06 222 GLN A O 1
ATOM 1707 N N . GLU A 1 223 ? 25.535 0.531 10.889 1.00 78.06 223 GLU A N 1
ATOM 1708 C CA . GLU A 1 223 ? 25.338 0.606 9.444 1.00 78.06 223 GLU A CA 1
ATOM 1709 C C . GLU A 1 223 ? 26.385 -0.250 8.715 1.00 78.06 223 GLU A C 1
ATOM 1711 O O . GLU A 1 223 ? 27.584 -0.156 8.980 1.00 78.06 223 GLU A O 1
ATOM 1716 N N . ASN A 1 224 ? 25.920 -1.089 7.790 1.00 81.50 224 ASN A N 1
ATOM 1717 C CA . ASN A 1 224 ? 26.767 -1.914 6.939 1.00 81.50 224 ASN A CA 1
ATOM 1718 C C . ASN A 1 224 ? 26.215 -1.868 5.509 1.00 81.50 224 ASN A C 1
ATOM 1720 O O . ASN A 1 224 ? 25.122 -2.368 5.252 1.00 81.50 224 ASN A O 1
ATOM 1724 N N . GLU A 1 225 ? 26.979 -1.300 4.571 1.00 88.44 225 GLU A N 1
ATOM 1725 C CA . GLU A 1 225 ? 26.590 -1.139 3.157 1.00 88.44 225 GLU A CA 1
ATOM 1726 C C . GLU A 1 225 ? 26.274 -2.474 2.452 1.00 88.44 225 GLU A C 1
ATOM 1728 O O . GLU A 1 225 ? 25.530 -2.517 1.467 1.00 88.44 225 GLU A O 1
ATOM 1733 N N . ASN A 1 226 ? 26.811 -3.580 2.974 1.00 91.75 226 ASN A N 1
ATOM 1734 C CA . ASN A 1 226 ? 26.597 -4.928 2.455 1.00 91.75 226 ASN A CA 1
ATOM 1735 C C . ASN A 1 226 ? 25.305 -5.577 2.970 1.00 91.75 226 ASN A C 1
ATOM 1737 O O . ASN A 1 226 ? 25.001 -6.709 2.591 1.00 91.75 226 ASN A O 1
ATOM 1741 N N . CYS A 1 227 ? 24.544 -4.883 3.817 1.00 91.00 227 CYS A N 1
ATOM 1742 C CA . CYS A 1 227 ? 23.303 -5.370 4.400 1.00 91.00 227 CYS A CA 1
ATOM 1743 C C . CYS A 1 227 ? 22.148 -4.383 4.184 1.00 91.00 227 CYS A C 1
ATOM 1745 O O . CYS A 1 227 ? 22.326 -3.170 4.165 1.00 91.00 227 CYS A O 1
ATOM 1747 N N . GLU A 1 228 ? 20.935 -4.909 4.062 1.00 92.00 228 GLU A N 1
ATOM 1748 C CA . GLU A 1 228 ? 19.692 -4.144 4.180 1.00 92.00 228 GLU A CA 1
ATOM 1749 C C . GLU A 1 228 ? 18.840 -4.734 5.299 1.00 92.00 228 GLU A C 1
ATOM 1751 O O . GLU A 1 228 ? 18.805 -5.951 5.485 1.00 92.00 228 GLU A O 1
ATOM 1756 N N . ILE A 1 229 ? 18.129 -3.875 6.025 1.00 90.50 229 ILE A N 1
ATOM 1757 C CA . ILE A 1 229 ? 17.221 -4.285 7.097 1.00 90.50 229 ILE A CA 1
ATOM 1758 C C . ILE A 1 229 ? 15.806 -3.857 6.730 1.00 90.50 229 ILE A C 1
ATOM 1760 O O . ILE A 1 229 ? 15.555 -2.700 6.396 1.00 90.50 229 ILE A O 1
ATOM 1764 N N . GLU A 1 230 ? 14.869 -4.787 6.844 1.00 91.19 230 GLU A N 1
ATOM 1765 C CA . GLU A 1 230 ? 13.436 -4.537 6.739 1.00 91.19 230 GLU A CA 1
ATOM 1766 C C . GLU A 1 230 ? 12.779 -4.918 8.073 1.00 91.19 230 GLU A C 1
ATOM 1768 O O . GLU A 1 230 ? 12.874 -6.061 8.524 1.00 91.19 230 GLU A O 1
ATOM 1773 N N . ILE A 1 231 ? 12.120 -3.959 8.725 1.00 90.75 231 ILE A N 1
ATOM 1774 C CA . ILE A 1 231 ? 11.401 -4.206 9.980 1.00 90.75 231 ILE A CA 1
ATOM 1775 C C . ILE A 1 231 ? 10.035 -4.797 9.638 1.00 90.75 231 ILE A C 1
ATOM 1777 O O . ILE A 1 231 ? 9.198 -4.126 9.038 1.00 90.75 231 ILE A O 1
ATOM 1781 N N . LEU A 1 232 ? 9.806 -6.052 10.025 1.00 89.94 232 LEU A N 1
ATOM 1782 C CA . LEU A 1 232 ? 8.549 -6.755 9.757 1.00 89.94 232 LEU A CA 1
ATOM 1783 C C . LEU A 1 232 ? 7.552 -6.594 10.905 1.00 89.94 232 LEU A C 1
ATOM 1785 O O . LEU A 1 232 ? 6.340 -6.598 10.692 1.00 89.94 232 LEU A O 1
ATOM 1789 N N . GLN A 1 233 ? 8.058 -6.463 12.130 1.00 89.81 233 GLN A N 1
ATOM 1790 C CA . GLN A 1 233 ? 7.249 -6.301 13.329 1.00 89.81 233 GLN A CA 1
ATOM 1791 C C . GLN A 1 233 ? 8.068 -5.683 14.459 1.00 89.81 233 GLN A C 1
ATOM 1793 O O . GLN A 1 233 ? 9.198 -6.095 14.697 1.00 89.81 233 GLN A O 1
ATOM 1798 N N . TRP A 1 234 ? 7.462 -4.754 15.194 1.00 85.19 234 TRP A N 1
ATOM 1799 C CA . TRP A 1 234 ? 8.078 -4.100 16.350 1.00 85.19 234 TRP A CA 1
ATOM 1800 C C . TRP A 1 234 ? 7.932 -4.881 17.669 1.00 85.19 234 TRP A C 1
ATOM 1802 O O . TRP A 1 234 ? 8.774 -4.738 18.546 1.00 85.19 234 TRP A O 1
ATOM 1812 N N . GLY A 1 235 ? 6.918 -5.744 17.793 1.00 80.25 235 GLY A N 1
ATOM 1813 C CA . GLY A 1 235 ? 6.633 -6.499 19.019 1.00 80.25 235 GLY A CA 1
ATOM 1814 C C . GLY A 1 235 ? 5.936 -5.645 20.081 1.00 80.25 235 GLY A C 1
ATOM 1815 O O . GLY A 1 235 ? 5.387 -4.586 19.765 1.00 80.25 235 GLY A O 1
ATOM 1816 N N . LYS A 1 236 ? 5.932 -6.111 21.335 1.00 74.62 236 LYS A N 1
ATOM 1817 C CA . LYS A 1 236 ? 5.486 -5.310 22.485 1.00 74.62 236 LYS A CA 1
ATOM 1818 C C . LYS A 1 236 ? 6.683 -4.907 23.340 1.00 74.62 236 LYS A C 1
ATOM 1820 O O . LYS A 1 236 ? 7.559 -5.732 23.586 1.00 74.62 236 LYS A O 1
ATOM 1825 N N . TYR A 1 237 ? 6.659 -3.653 23.783 1.00 60.44 237 TYR A N 1
ATOM 1826 C CA . TYR A 1 237 ? 7.638 -3.029 24.674 1.00 60.44 237 TYR A CA 1
ATOM 1827 C C . TYR A 1 237 ? 7.205 -3.139 26.139 1.00 60.44 237 TYR A C 1
ATOM 1829 O O . TYR A 1 237 ? 5.975 -3.075 26.385 1.00 60.44 237 TYR A O 1
#

Radius of gyration: 29.01 Å; chains: 1; bounding box: 62×62×80 Å

pLDDT: mean 84.65, std 13.71, range [36.0, 97.44]